Protein AF-A0AA39HFQ3-F1 (afdb_monomer)

Solvent-accessible surface area (backbone atoms only — not comparable to full-atom values): 20666 Å² total; per-residue (Å²): 133,86,83,76,80,51,72,67,56,52,51,53,50,53,51,51,51,50,53,51,50,51,51,54,52,50,51,51,51,53,50,51,52,52,52,33,52,50,36,47,50,53,34,49,52,40,39,62,56,44,45,43,71,39,56,77,65,58,48,62,68,39,52,39,45,40,16,43,62,54,51,50,51,27,23,47,54,10,36,74,70,32,25,15,32,33,42,67,40,82,44,63,30,73,86,79,60,86,69,67,58,66,47,74,39,80,87,81,70,42,75,40,70,49,72,64,72,58,66,32,28,70,43,69,67,45,41,22,25,44,48,27,44,43,74,71,39,43,86,64,49,32,43,79,70,72,59,70,57,86,64,90,79,60,81,79,39,66,39,78,76,71,78,82,75,66,79,69,80,79,72,68,65,72,74,63,55,64,58,56,63,72,67,63,72,80,76,79,75,78,83,76,89,78,87,79,90,78,89,83,88,83,91,80,91,72,71,72,59,56,61,53,51,52,55,54,62,74,68,60,74,94,73,93,76,91,82,86,86,87,84,90,82,89,84,84,89,84,88,78,85,83,75,81,87,73,87,71,56,69,67,60,54,50,49,51,50,42,56,65,71,27,87,84,42,54,88,79,64,84,71,80,83,82,82,76,78,77,77,80,80,82,77,78,88,78,77,83,80,75,86,80,82,92,77,87,83,82,84,90,85,89,83,84,92,78,91,86,83,88,84,83,88,89,90,135

InterPro domains:
  IPR007308 Rtr1/RPAP2 domain [PF04181] (65-137)
  IPR007308 Rtr1/RPAP2 domain [PS51479] (61-146)
  IPR038534 Rtr1/RPAP2 domain superfamily [G3DSA:1.25.40.820] (10-181)
  IPR039693 Rtr1/RPAP2 [PTHR14732] (15-249)

Foldseek 3Di:
DDDDDDPVRVVVVVVVVVVVVVVVVVVVVVVLVVLLVVLVVLLVVLLVLLLAADDPVSVQVSLLSFALVSLVVSLVSNVVVQAQSQSNGRDGADPPPPDDQWDQDPVVRDIDGPPVSVSSHPDLQSVQLSVLSSVVGHNDGCSVVVDGPPDDRDSNGGHDDDPPPDPPPPPPVVPVVVVVVVPDDPPPPDDDDDDDDDDDDDDDDDPVVVVVVVVVVVPDDDDDDDDDDDDDDDDDDDDDDDDDDDPDDVVVVVVVCCCCPNPVVPPPDPDDPDDDPDDDPPPPPDDDDDDDDDDDDDDDDDDDDDDDDDDDDDDD

Nearest PDB structures (foldseek):
  7b7u-assembly1_M  TM=8.220E-01  e=1.955E-06  Homo sapiens

Organism: NCBI:txid289476

Mean predicted aligned error: 21.52 Å

Radius of gyration: 38.3 Å; Cα contacts (8 Å, |Δi|>4): 197; chains: 1; bounding box: 103×69×118 Å

Secondary structure (DSSP, 8-state):
---PPPHHHHHHHHHHHHHHHHHHHHHHHHHHHHHHHHHHHHHHHHHHHHHS---HHHHHHHGGG-BHHHHHHHHHHHHHTTB-SSTT---B--TT----SEEEETTTTEEEEP-SGGGGSSSHHHHHHHHHHHTTSBSS-HHHH-----PPP-TT---PPPP----------STTHHHHHTT-----------------------SHHHHHHHHHHHT---------------------PPPP-----HHHHHHHHHHHHSGGGTTSS-------PPPP------------------------------------

Structure (mmCIF, N/CA/C/O backbone):
data_AF-A0AA39HFQ3-F1
#
_entry.id   AF-A0AA39HFQ3-F1
#
loop_
_atom_site.group_PDB
_atom_site.id
_atom_site.type_symbol
_atom_site.label_atom_id
_atom_site.label_alt_id
_atom_site.label_comp_id
_atom_site.label_asym_id
_atom_site.label_entity_id
_atom_site.label_seq_id
_atom_site.pdbx_PDB_ins_code
_atom_site.Cartn_x
_atom_site.Cartn_y
_atom_site.Cartn_z
_atom_site.occupancy
_atom_site.B_iso_or_equiv
_atom_site.auth_seq_id
_atom_site.auth_comp_id
_atom_site.auth_asym_id
_atom_site.auth_atom_id
_atom_site.pdbx_PDB_model_num
ATOM 1 N N . MET A 1 1 ? 30.237 1.839 -63.313 1.00 43.91 1 MET A N 1
ATOM 2 C CA . MET A 1 1 ? 30.979 0.740 -62.659 1.00 43.91 1 MET A CA 1
ATOM 3 C C . MET A 1 1 ? 30.717 0.816 -61.164 1.00 43.91 1 MET A C 1
ATOM 5 O O . MET A 1 1 ? 31.304 1.653 -60.489 1.00 43.91 1 MET A O 1
ATOM 9 N N . SER A 1 2 ? 29.770 0.025 -60.667 1.00 53.03 2 SER A N 1
ATOM 10 C CA . SER A 1 2 ? 29.428 -0.014 -59.242 1.00 53.03 2 SER A CA 1
ATOM 11 C C . SER A 1 2 ? 30.530 -0.770 -58.503 1.00 53.03 2 SER A C 1
ATOM 13 O O . SER A 1 2 ? 30.725 -1.958 -58.742 1.00 53.03 2 SER A O 1
ATOM 15 N N . LYS A 1 3 ? 31.304 -0.075 -57.665 1.00 70.00 3 LYS A N 1
ATOM 16 C CA . LYS A 1 3 ? 32.369 -0.692 -56.866 1.00 70.00 3 LYS A CA 1
ATOM 17 C C . LYS A 1 3 ? 31.720 -1.591 -55.811 1.00 70.00 3 LYS A C 1
ATOM 19 O O . LYS A 1 3 ? 31.093 -1.093 -54.883 1.00 70.00 3 LYS A O 1
ATOM 24 N N . THR A 1 4 ? 31.830 -2.904 -55.969 1.00 76.00 4 THR A N 1
ATOM 25 C CA . THR A 1 4 ? 31.374 -3.876 -54.969 1.00 76.00 4 THR A CA 1
ATOM 26 C C . THR A 1 4 ? 32.361 -3.924 -53.803 1.00 76.00 4 THR A C 1
ATOM 28 O O . THR A 1 4 ? 33.567 -4.002 -54.027 1.00 76.00 4 THR A O 1
ATOM 31 N N . LEU A 1 5 ? 31.855 -3.886 -52.567 1.00 78.69 5 LEU A N 1
ATOM 32 C CA . LEU A 1 5 ? 32.666 -3.997 -51.348 1.00 78.69 5 LEU A CA 1
ATOM 33 C C . LEU A 1 5 ? 33.443 -5.322 -51.303 1.00 78.69 5 LEU A C 1
ATOM 35 O O . LEU A 1 5 ? 32.918 -6.378 -51.663 1.00 78.69 5 LEU A O 1
ATOM 39 N N . THR A 1 6 ? 34.683 -5.261 -50.822 1.00 90.19 6 THR A N 1
ATOM 40 C CA . THR A 1 6 ? 35.502 -6.451 -50.539 1.00 90.19 6 THR A CA 1
ATOM 41 C C . THR A 1 6 ? 34.985 -7.185 -49.299 1.00 90.19 6 THR A C 1
ATOM 43 O O . THR A 1 6 ? 34.392 -6.572 -48.412 1.00 90.19 6 THR A O 1
ATOM 46 N N . ASP A 1 7 ? 35.238 -8.489 -49.187 1.00 87.00 7 ASP A N 1
ATOM 47 C CA . ASP A 1 7 ? 34.746 -9.296 -48.056 1.00 87.00 7 ASP A CA 1
ATOM 48 C C . ASP A 1 7 ? 35.266 -8.810 -46.698 1.00 87.00 7 ASP A C 1
ATOM 50 O O . ASP A 1 7 ? 34.545 -8.846 -45.703 1.00 87.00 7 ASP A O 1
ATOM 54 N N . LYS A 1 8 ? 36.486 -8.257 -46.661 1.00 86.62 8 LYS A N 1
ATOM 55 C CA . LYS A 1 8 ? 37.035 -7.595 -45.467 1.00 86.62 8 LYS A CA 1
ATOM 56 C C . LYS A 1 8 ? 36.210 -6.370 -45.069 1.00 86.62 8 LYS A C 1
ATOM 58 O O . LYS A 1 8 ? 35.904 -6.194 -43.895 1.00 86.62 8 LYS A O 1
ATOM 63 N N . GLN A 1 9 ? 35.807 -5.551 -46.040 1.00 88.38 9 GLN A N 1
ATOM 64 C CA . GLN A 1 9 ? 34.960 -4.385 -45.782 1.00 88.38 9 GLN A CA 1
ATOM 65 C C . GLN A 1 9 ? 33.557 -4.793 -45.321 1.00 88.38 9 GLN A C 1
ATOM 67 O O . GLN A 1 9 ? 33.024 -4.162 -44.418 1.00 88.38 9 GLN A O 1
ATOM 72 N N . ARG A 1 10 ? 32.985 -5.879 -45.861 1.00 88.94 10 ARG A N 1
ATOM 73 C CA . ARG A 1 10 ? 31.694 -6.412 -45.385 1.00 88.94 10 ARG A CA 1
ATOM 74 C C . ARG A 1 10 ? 31.772 -6.903 -43.937 1.00 88.94 10 ARG A C 1
ATOM 76 O O . ARG A 1 10 ? 30.881 -6.590 -43.158 1.00 88.94 10 ARG A O 1
ATOM 83 N N . LYS A 1 11 ? 32.849 -7.608 -43.559 1.00 90.38 11 LYS A N 1
ATOM 84 C CA . LYS A 1 11 ? 33.074 -8.055 -42.170 1.00 90.38 11 LYS A CA 1
ATOM 85 C C . LYS A 1 11 ? 33.216 -6.884 -41.195 1.00 90.38 11 LYS A C 1
ATOM 87 O O . LYS A 1 11 ? 32.618 -6.922 -40.127 1.00 90.38 11 LYS A O 1
ATOM 92 N N . MET A 1 12 ? 33.952 -5.834 -41.569 1.00 89.31 12 MET A N 1
ATOM 93 C CA . MET A 1 12 ? 34.080 -4.634 -40.730 1.00 89.31 12 MET A CA 1
ATOM 94 C C . MET A 1 12 ? 32.746 -3.903 -40.550 1.00 89.31 12 MET A C 1
ATOM 96 O O . MET A 1 12 ? 32.440 -3.474 -39.443 1.00 89.31 12 MET A O 1
ATOM 100 N N . VAL A 1 13 ? 31.941 -3.789 -41.612 1.00 90.81 13 VAL A N 1
ATOM 101 C CA . VAL A 1 13 ? 30.607 -3.174 -41.529 1.00 90.81 13 VAL A CA 1
ATOM 102 C C . VAL A 1 13 ? 29.686 -3.993 -40.621 1.00 90.81 13 VAL A C 1
ATOM 104 O O . VAL A 1 13 ? 29.073 -3.422 -39.729 1.00 90.81 13 VAL A O 1
ATOM 107 N N . ALA A 1 14 ? 29.663 -5.323 -40.758 1.00 91.06 14 ALA A N 1
ATOM 108 C CA . ALA A 1 14 ? 28.857 -6.190 -39.896 1.00 91.06 14 ALA A CA 1
ATOM 109 C C . ALA A 1 14 ? 29.285 -6.131 -38.413 1.00 91.06 14 ALA A C 1
ATOM 111 O O . ALA A 1 14 ? 28.435 -6.096 -37.525 1.00 91.06 14 ALA A O 1
ATOM 112 N N . ALA A 1 15 ? 30.593 -6.071 -38.132 1.00 91.44 15 ALA A N 1
ATOM 113 C CA . ALA A 1 15 ? 31.103 -5.901 -36.770 1.00 91.44 15 ALA A CA 1
ATOM 114 C C . ALA A 1 15 ? 30.711 -4.533 -36.179 1.00 91.44 15 ALA A C 1
ATOM 116 O O . ALA A 1 15 ? 30.257 -4.464 -35.039 1.00 91.44 15 ALA A O 1
ATOM 117 N N . ALA A 1 16 ? 30.815 -3.456 -36.964 1.00 90.88 16 ALA A N 1
ATOM 118 C CA . ALA A 1 16 ? 30.390 -2.120 -36.547 1.00 90.88 16 ALA A CA 1
ATOM 119 C C . ALA A 1 16 ? 28.873 -2.041 -36.290 1.00 90.88 16 ALA A C 1
ATOM 121 O O . ALA A 1 16 ? 28.450 -1.415 -35.321 1.00 90.88 16 ALA A O 1
ATOM 122 N N . GLU A 1 17 ? 28.056 -2.709 -37.111 1.00 92.25 17 GLU A N 1
ATOM 123 C CA . GLU A 1 17 ? 26.605 -2.817 -36.907 1.00 92.25 17 GLU A CA 1
ATOM 124 C C . GLU A 1 17 ? 26.255 -3.594 -35.628 1.00 92.25 17 GLU A C 1
ATOM 126 O O . GLU A 1 17 ? 25.359 -3.176 -34.892 1.00 92.25 17 GLU A O 1
ATOM 131 N N . SER A 1 18 ? 26.975 -4.680 -35.317 1.00 92.44 18 SER A N 1
ATOM 132 C CA . SER A 1 18 ? 26.791 -5.425 -34.061 1.00 92.44 18 SER A CA 1
ATOM 133 C C . SER A 1 18 ? 27.132 -4.567 -32.844 1.00 92.44 18 SER A C 1
ATOM 135 O O . SER A 1 18 ? 26.319 -4.455 -31.931 1.00 92.44 18 SER A O 1
ATOM 137 N N . ILE A 1 19 ? 28.282 -3.883 -32.865 1.00 91.50 19 ILE A N 1
ATOM 138 C CA . ILE A 1 19 ? 28.709 -2.983 -31.783 1.00 91.50 19 ILE A CA 1
ATOM 139 C C . ILE A 1 19 ? 27.694 -1.846 -31.585 1.00 91.50 19 ILE A C 1
ATOM 141 O O . ILE A 1 19 ? 27.338 -1.520 -30.452 1.00 91.50 19 ILE A O 1
ATOM 145 N N . ALA A 1 20 ? 27.174 -1.263 -32.671 1.00 91.94 20 ALA A N 1
ATOM 146 C CA . ALA A 1 20 ? 26.141 -0.230 -32.594 1.00 91.94 20 ALA A CA 1
ATOM 147 C C . ALA A 1 20 ? 24.829 -0.761 -31.986 1.00 91.94 20 ALA A C 1
ATOM 149 O O . ALA A 1 20 ? 24.194 -0.078 -31.177 1.00 91.94 20 ALA A O 1
ATOM 150 N N . LYS A 1 21 ? 24.432 -1.993 -32.331 1.00 93.62 21 LYS A N 1
ATOM 151 C CA . LYS A 1 21 ? 23.248 -2.653 -31.766 1.00 93.62 21 LYS A CA 1
ATOM 152 C C . LYS A 1 21 ? 23.416 -2.955 -30.275 1.00 93.62 21 LYS A C 1
ATOM 154 O O . LYS A 1 21 ? 22.478 -2.732 -29.508 1.00 93.62 21 LYS A O 1
ATOM 159 N N . ASP A 1 22 ? 24.599 -3.398 -29.861 1.00 92.75 22 ASP A N 1
ATOM 160 C CA . ASP A 1 22 ? 24.916 -3.672 -28.457 1.00 92.75 22 ASP A CA 1
ATOM 161 C C . ASP A 1 22 ? 24.967 -2.382 -27.626 1.00 92.75 22 ASP A C 1
ATOM 163 O O . ASP A 1 22 ? 24.384 -2.335 -26.540 1.00 92.75 22 ASP A O 1
ATOM 167 N N . SER A 1 23 ? 25.550 -1.301 -28.162 1.00 92.81 23 SER A N 1
ATOM 168 C CA . SER A 1 23 ? 25.522 0.032 -27.535 1.00 92.81 23 SER A CA 1
ATOM 169 C C . SER A 1 23 ? 24.090 0.538 -27.347 1.00 92.81 23 SER A C 1
ATOM 171 O O . SER A 1 23 ? 23.719 0.963 -26.254 1.00 92.81 23 SER A O 1
ATOM 173 N N . 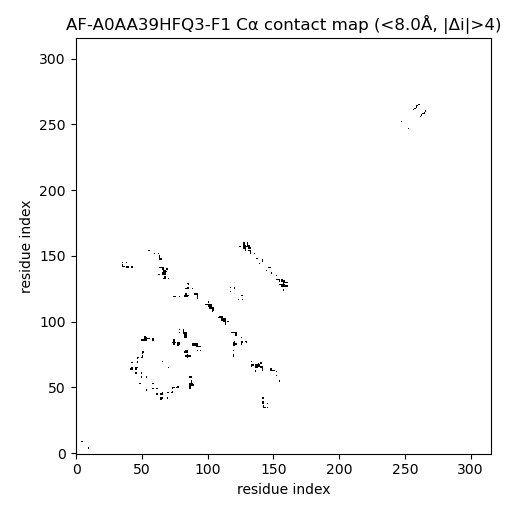SER A 1 24 ? 23.244 0.426 -28.377 1.00 94.69 24 SER A N 1
ATOM 174 C CA . SER A 1 24 ? 21.833 0.828 -28.296 1.00 94.69 24 SER A CA 1
ATOM 175 C C . SER A 1 24 ? 21.050 0.002 -27.265 1.00 94.69 24 SER A C 1
ATOM 177 O O . SER A 1 24 ? 20.264 0.550 -26.489 1.00 94.69 24 SER A O 1
ATOM 179 N N . ARG A 1 25 ? 21.299 -1.314 -27.190 1.00 94.62 25 ARG A N 1
ATOM 180 C CA . ARG A 1 25 ? 20.696 -2.185 -26.171 1.00 94.62 25 ARG A CA 1
ATOM 181 C C . ARG A 1 25 ? 21.147 -1.802 -24.759 1.00 94.62 25 ARG A C 1
ATOM 183 O O . ARG A 1 25 ? 20.323 -1.789 -23.845 1.00 94.62 25 ARG A O 1
ATOM 190 N N . MET A 1 26 ? 22.429 -1.487 -24.578 1.00 94.56 26 MET A N 1
ATOM 191 C CA . MET A 1 26 ? 22.981 -1.046 -23.295 1.00 94.56 26 MET A CA 1
ATOM 192 C C . MET A 1 26 ? 22.355 0.277 -22.837 1.00 94.56 26 MET A C 1
ATOM 194 O O . MET A 1 26 ? 21.955 0.403 -21.679 1.00 94.56 26 MET A O 1
ATOM 198 N N . GLU A 1 27 ? 22.207 1.245 -23.742 1.00 95.19 27 GLU A N 1
ATOM 199 C CA . GLU A 1 27 ? 21.563 2.531 -23.455 1.00 95.19 27 GLU A CA 1
ATOM 200 C C . GLU A 1 27 ? 20.110 2.366 -22.998 1.00 95.19 27 GLU A C 1
ATOM 202 O O . GLU A 1 27 ? 19.701 2.987 -22.013 1.00 95.19 27 GLU A O 1
ATOM 207 N N . GLU A 1 28 ? 19.342 1.484 -23.645 1.00 95.38 28 GLU A N 1
ATOM 208 C CA . GLU A 1 28 ? 17.963 1.202 -23.239 1.00 95.38 28 GLU A CA 1
ATOM 209 C C . GLU A 1 28 ? 17.906 0.542 -21.852 1.00 95.38 28 GLU A C 1
ATOM 211 O O . GLU A 1 28 ? 17.100 0.942 -21.013 1.00 95.38 28 GLU A O 1
ATOM 216 N N . ILE A 1 29 ? 18.813 -0.391 -21.538 1.00 95.25 29 ILE A N 1
ATOM 217 C CA . ILE A 1 29 ? 18.906 -0.985 -20.192 1.00 95.25 29 ILE A CA 1
ATOM 218 C C . ILE A 1 29 ? 19.210 0.090 -19.140 1.00 95.25 29 ILE A C 1
ATOM 220 O O . ILE A 1 29 ? 18.579 0.123 -18.080 1.00 95.25 29 ILE A O 1
ATOM 224 N N . ILE A 1 30 ? 20.161 0.988 -19.417 1.00 96.44 30 ILE A N 1
ATOM 225 C CA . ILE A 1 30 ? 20.507 2.095 -18.514 1.00 96.44 30 ILE A CA 1
ATOM 226 C C . ILE A 1 30 ? 19.299 3.016 -18.314 1.00 96.44 30 ILE A C 1
ATOM 228 O O . ILE A 1 30 ? 19.020 3.437 -17.188 1.00 96.44 30 ILE A O 1
ATOM 232 N N . ARG A 1 31 ? 18.560 3.319 -19.385 1.00 95.62 31 ARG A N 1
ATOM 233 C CA . ARG A 1 31 ? 17.346 4.137 -19.330 1.00 95.62 31 ARG A CA 1
ATOM 234 C C . ARG A 1 31 ? 16.264 3.486 -18.469 1.00 95.62 31 ARG A C 1
ATOM 236 O O . ARG A 1 31 ? 15.710 4.163 -17.602 1.00 95.62 31 ARG A O 1
ATOM 243 N N . GLN A 1 32 ? 16.004 2.194 -18.659 1.00 92.75 32 GLN A N 1
ATOM 244 C CA . GLN A 1 32 ? 15.026 1.443 -17.868 1.00 92.75 32 GLN A CA 1
ATOM 245 C C . GLN A 1 32 ? 15.402 1.424 -16.383 1.00 92.75 32 GLN A C 1
ATOM 247 O O . GLN A 1 32 ? 14.569 1.749 -15.539 1.00 92.75 32 GLN A O 1
ATOM 252 N N . LYS A 1 33 ? 16.677 1.173 -16.053 1.00 94.06 33 LYS A N 1
ATOM 253 C CA . LYS A 1 33 ? 17.170 1.218 -14.664 1.00 94.06 33 LYS A CA 1
ATOM 254 C C . LYS A 1 33 ? 16.991 2.591 -14.014 1.00 94.06 33 LYS A C 1
ATOM 256 O O . LYS A 1 33 ? 16.581 2.674 -12.858 1.00 94.06 33 LYS A O 1
ATOM 261 N N . LYS A 1 34 ? 17.271 3.680 -14.741 1.00 95.62 34 LYS A N 1
ATOM 262 C CA . LYS A 1 34 ? 17.057 5.051 -14.238 1.00 95.62 34 LYS A CA 1
ATOM 263 C C . LYS A 1 34 ? 15.581 5.320 -13.948 1.00 95.62 34 LYS A C 1
ATOM 265 O O . LYS A 1 34 ? 15.258 5.918 -12.924 1.00 95.62 34 LYS A O 1
ATOM 270 N N . LEU A 1 35 ? 14.694 4.867 -14.832 1.00 94.38 35 LEU A N 1
ATOM 271 C CA . LEU A 1 35 ? 13.253 5.030 -14.665 1.00 94.38 35 LEU A CA 1
ATOM 272 C C . LEU A 1 35 ? 12.724 4.217 -13.478 1.00 94.38 35 LEU A C 1
ATOM 274 O O . LEU A 1 35 ? 11.958 4.739 -12.673 1.00 94.38 35 LEU A O 1
ATOM 278 N N . GLU A 1 36 ? 13.174 2.973 -13.329 1.00 94.81 36 GLU A N 1
ATOM 279 C CA . GLU A 1 36 ? 12.865 2.135 -12.170 1.00 94.81 36 GLU A CA 1
ATOM 280 C C . GLU A 1 36 ? 13.321 2.802 -10.865 1.00 94.81 36 GLU A C 1
ATOM 282 O O . GLU A 1 36 ? 12.546 2.909 -9.916 1.00 94.81 36 GLU A O 1
ATOM 287 N N . GLN A 1 37 ? 14.555 3.317 -10.826 1.00 95.56 37 GLN A N 1
ATOM 288 C CA . GLN A 1 37 ? 15.090 4.005 -9.653 1.00 95.56 37 GLN A CA 1
ATOM 289 C C . GLN A 1 37 ? 14.272 5.250 -9.295 1.00 95.56 37 GLN A C 1
ATOM 291 O O . GLN A 1 37 ? 14.022 5.491 -8.115 1.00 95.56 37 GLN A O 1
ATOM 296 N N . GLN A 1 38 ? 13.844 6.030 -10.291 1.00 95.81 38 GLN A N 1
ATOM 297 C CA . GLN A 1 38 ? 12.981 7.183 -10.049 1.00 95.81 38 GLN A CA 1
ATOM 298 C C . GLN A 1 38 ? 11.642 6.750 -9.449 1.00 95.81 38 GLN A C 1
ATOM 300 O O . GLN A 1 38 ? 11.242 7.273 -8.416 1.00 95.81 38 GLN A O 1
ATOM 305 N N . ARG A 1 39 ? 11.001 5.724 -10.016 1.00 95.06 39 ARG A N 1
ATOM 306 C CA . ARG A 1 39 ? 9.729 5.215 -9.492 1.00 95.06 39 ARG A CA 1
ATOM 307 C C . ARG A 1 39 ? 9.862 4.673 -8.073 1.00 95.06 39 ARG A C 1
ATOM 309 O O . ARG A 1 39 ? 8.975 4.903 -7.263 1.00 95.06 39 ARG A O 1
ATOM 316 N N . ARG A 1 40 ? 10.967 3.993 -7.739 1.00 95.31 40 ARG A N 1
ATOM 317 C CA . ARG A 1 40 ? 11.247 3.549 -6.358 1.00 95.31 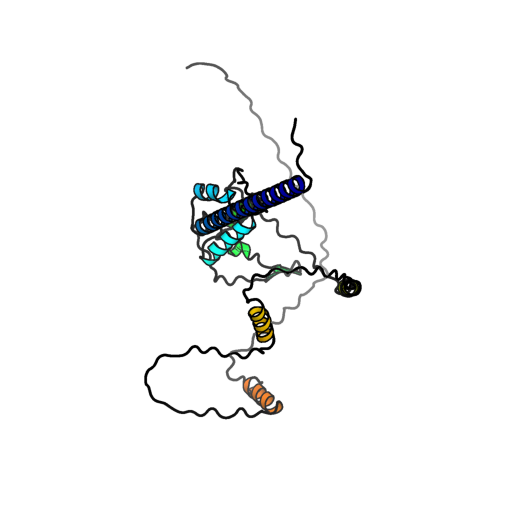40 ARG A CA 1
ATOM 318 C C . ARG A 1 40 ? 11.287 4.730 -5.386 1.00 95.31 40 ARG A C 1
ATOM 320 O O . ARG A 1 40 ? 10.746 4.620 -4.291 1.00 95.31 40 ARG A O 1
ATOM 327 N N . LYS A 1 41 ? 11.890 5.856 -5.788 1.00 96.25 41 LYS A N 1
ATOM 328 C CA . LYS A 1 41 ? 11.876 7.090 -4.986 1.00 96.25 41 LYS A CA 1
ATOM 329 C C . LYS A 1 41 ? 10.466 7.651 -4.845 1.00 96.25 41 LYS A C 1
ATOM 331 O O . LYS A 1 41 ? 10.102 8.066 -3.754 1.00 96.25 41 LYS A O 1
ATOM 336 N N . ASP A 1 42 ? 9.669 7.623 -5.909 1.00 95.06 42 ASP A N 1
ATOM 337 C CA . ASP A 1 42 ? 8.286 8.102 -5.861 1.00 95.06 42 ASP A CA 1
ATOM 338 C C . ASP A 1 42 ? 7.436 7.267 -4.882 1.00 95.06 42 ASP A C 1
ATOM 340 O O . ASP A 1 42 ? 6.693 7.838 -4.085 1.00 95.06 42 ASP A O 1
ATOM 344 N N . VAL A 1 43 ? 7.591 5.933 -4.878 1.00 95.25 43 VAL A N 1
ATOM 345 C CA . VAL A 1 43 ? 6.945 5.049 -3.884 1.00 95.25 43 VAL A CA 1
ATOM 346 C C . VAL A 1 43 ? 7.418 5.383 -2.472 1.00 95.25 43 VAL A C 1
ATOM 348 O O . VAL A 1 43 ? 6.601 5.547 -1.571 1.00 95.25 43 VAL A O 1
ATOM 351 N N . PHE A 1 44 ? 8.730 5.528 -2.277 1.00 96.25 44 PHE A N 1
ATOM 352 C CA . PHE A 1 44 ? 9.301 5.869 -0.977 1.00 96.25 44 PHE A CA 1
ATOM 353 C C . PHE A 1 44 ? 8.749 7.197 -0.436 1.00 96.25 44 PHE A C 1
ATOM 355 O O . PHE A 1 44 ? 8.282 7.250 0.698 1.00 96.25 44 PHE A O 1
ATOM 362 N N . HIS A 1 45 ? 8.700 8.243 -1.262 1.00 96.38 45 HIS A N 1
ATOM 363 C CA . HIS A 1 45 ? 8.125 9.530 -0.871 1.00 96.38 45 HIS A CA 1
ATOM 364 C C . HIS A 1 45 ? 6.621 9.452 -0.593 1.00 96.38 45 HIS A C 1
ATOM 366 O O . HIS A 1 45 ? 6.128 10.140 0.303 1.00 96.38 45 HIS A O 1
ATOM 372 N N . ALA A 1 46 ? 5.883 8.608 -1.321 1.00 95.62 46 ALA A N 1
ATOM 373 C CA . ALA A 1 46 ? 4.480 8.347 -1.018 1.00 95.62 46 ALA A CA 1
ATOM 374 C C . ALA A 1 46 ? 4.327 7.709 0.372 1.00 95.62 46 ALA A C 1
ATOM 376 O O . ALA A 1 46 ? 3.494 8.162 1.157 1.00 95.62 46 ALA A O 1
ATOM 377 N N . ILE A 1 47 ? 5.164 6.719 0.711 1.00 96.38 47 ILE A N 1
ATOM 378 C CA . ILE A 1 47 ? 5.185 6.101 2.045 1.00 96.38 47 ILE A CA 1
ATOM 379 C C . ILE A 1 47 ? 5.500 7.157 3.107 1.00 96.38 47 ILE A C 1
ATOM 381 O O . ILE A 1 47 ? 4.692 7.342 4.014 1.00 96.38 47 ILE A O 1
ATOM 385 N N . GLU A 1 48 ? 6.599 7.908 2.962 1.00 96.12 48 GLU A N 1
ATOM 386 C CA . GLU A 1 48 ? 6.999 8.969 3.902 1.00 96.12 48 GLU A CA 1
ATOM 387 C C . GLU A 1 48 ? 5.867 9.967 4.172 1.00 96.12 48 GLU A C 1
ATOM 389 O O . GLU A 1 48 ? 5.611 10.349 5.318 1.00 96.12 48 GLU A O 1
ATOM 394 N N . LYS A 1 49 ? 5.148 10.369 3.119 1.00 96.38 49 LYS A N 1
ATOM 395 C CA . LYS A 1 49 ? 4.036 11.313 3.229 1.00 96.38 49 LYS A CA 1
ATOM 396 C C . LYS A 1 49 ? 2.864 10.730 4.015 1.00 96.38 49 LYS A C 1
ATOM 398 O O . LYS A 1 49 ? 2.283 11.424 4.847 1.00 96.38 49 LYS A O 1
ATOM 403 N N . LEU A 1 50 ? 2.541 9.457 3.785 1.00 97.06 50 LEU A N 1
ATOM 404 C CA . LEU A 1 50 ? 1.436 8.759 4.444 1.00 97.06 50 LEU A CA 1
ATOM 405 C C . LEU A 1 50 ? 1.742 8.334 5.891 1.00 97.06 50 LEU A C 1
ATOM 407 O O . LEU A 1 50 ? 0.816 7.939 6.604 1.00 97.06 50 LEU A O 1
ATOM 411 N N . ILE A 1 51 ? 2.990 8.438 6.366 1.00 96.00 51 ILE A N 1
ATOM 412 C CA . ILE A 1 51 ? 3.335 8.219 7.786 1.00 96.00 51 ILE A CA 1
ATOM 413 C C . ILE A 1 51 ? 2.672 9.273 8.679 1.00 96.00 51 ILE A C 1
ATOM 415 O O . ILE A 1 51 ? 2.186 8.957 9.766 1.00 96.00 51 ILE A O 1
ATOM 419 N N . ASN A 1 52 ? 2.600 10.522 8.223 1.00 94.19 52 ASN A N 1
ATOM 420 C CA . ASN A 1 52 ? 1.921 11.583 8.961 1.00 94.19 52 ASN A CA 1
ATOM 421 C C . ASN A 1 52 ? 0.421 11.608 8.635 1.00 94.19 52 ASN A C 1
ATOM 423 O O . ASN A 1 52 ? 0.000 11.091 7.600 1.00 94.19 52 ASN A O 1
ATOM 427 N N . PRO A 1 53 ? -0.440 12.142 9.518 1.00 95.06 53 PRO A N 1
ATOM 428 C CA . PRO A 1 53 ? -1.853 12.293 9.201 1.00 95.06 53 PRO A CA 1
ATOM 429 C C . PRO A 1 53 ? -2.051 13.178 7.965 1.00 95.06 53 PRO A C 1
ATOM 431 O O . PRO A 1 53 ? -1.583 14.315 7.937 1.00 95.06 53 PRO A O 1
ATOM 434 N N . VAL A 1 54 ? -2.745 12.647 6.961 1.00 96.38 54 VAL A N 1
ATOM 435 C CA . VAL A 1 54 ? -3.047 13.337 5.697 1.00 96.38 54 VAL A CA 1
ATOM 436 C C . VAL A 1 54 ? -4.551 13.529 5.525 1.00 96.38 54 VAL A C 1
ATOM 438 O O . VAL A 1 54 ? -5.356 12.858 6.172 1.00 96.38 54 VAL A O 1
ATOM 441 N N . ASP A 1 55 ? -4.954 14.432 4.639 1.00 96.19 55 ASP A N 1
ATOM 442 C CA . ASP A 1 55 ? -6.354 14.546 4.242 1.00 96.19 55 ASP A CA 1
ATOM 443 C C . ASP A 1 55 ? -6.755 13.455 3.219 1.00 96.19 55 ASP A C 1
ATOM 445 O O . ASP A 1 55 ? -5.960 12.619 2.777 1.00 96.19 55 ASP A O 1
ATOM 449 N N . ASN A 1 56 ? -8.042 13.427 2.871 1.00 94.00 56 ASN A N 1
ATOM 450 C CA . ASN A 1 56 ? -8.589 12.442 1.938 1.00 94.00 56 ASN A CA 1
ATOM 451 C C . ASN A 1 56 ? -8.188 12.696 0.472 1.00 94.00 56 ASN A C 1
ATOM 453 O O . ASN A 1 56 ? -8.324 11.790 -0.353 1.00 94.00 56 ASN A O 1
ATOM 457 N N . GLU A 1 57 ? -7.776 13.911 0.115 1.00 93.38 57 GLU A N 1
ATOM 458 C CA . GLU A 1 57 ? -7.389 14.267 -1.257 1.00 93.38 57 GLU A CA 1
ATOM 459 C C . GLU A 1 57 ? -5.941 13.856 -1.517 1.00 93.38 57 GLU A C 1
ATOM 461 O O . GLU A 1 57 ? -5.620 13.200 -2.511 1.00 93.38 57 GLU A O 1
ATOM 466 N N . GLU A 1 58 ? -5.085 14.140 -0.547 1.00 93.88 58 GLU A N 1
ATOM 467 C CA . GLU A 1 58 ? -3.703 13.728 -0.504 1.00 93.88 58 GLU A CA 1
ATOM 468 C C . GLU A 1 58 ? -3.595 12.207 -0.497 1.00 93.88 58 GLU A C 1
ATOM 470 O O . GLU A 1 58 ? -2.871 11.645 -1.317 1.00 93.88 58 GLU A O 1
ATOM 475 N N . LEU A 1 59 ? -4.392 11.523 0.336 1.00 95.25 59 LEU A N 1
ATOM 476 C CA . LEU A 1 59 ? -4.441 10.063 0.319 1.00 95.25 59 LEU A CA 1
ATOM 477 C C . LEU A 1 59 ? -4.728 9.544 -1.098 1.00 95.25 59 LEU A C 1
ATOM 479 O O . LEU A 1 59 ? -3.953 8.745 -1.616 1.00 95.25 59 LEU A O 1
ATOM 483 N N . ARG A 1 60 ? -5.768 10.053 -1.772 1.00 93.25 60 ARG A N 1
ATOM 484 C CA . ARG A 1 60 ? -6.112 9.653 -3.153 1.00 93.25 60 ARG A CA 1
ATOM 485 C C . ARG A 1 60 ? -5.010 9.934 -4.167 1.00 93.25 60 ARG A C 1
ATOM 487 O O . ARG A 1 60 ? -4.900 9.203 -5.145 1.00 93.25 60 ARG A O 1
ATOM 494 N N . THR A 1 61 ? -4.206 10.965 -3.945 1.00 93.31 61 THR A N 1
ATOM 495 C CA . THR A 1 61 ? -3.090 11.315 -4.830 1.00 93.31 61 THR A CA 1
ATOM 496 C C . THR A 1 61 ? -1.938 10.315 -4.710 1.00 93.31 61 THR A C 1
ATOM 498 O O . THR A 1 61 ? -1.273 10.029 -5.715 1.00 93.31 61 THR A O 1
ATOM 501 N N . GLN A 1 62 ? -1.743 9.754 -3.510 1.00 94.25 62 GLN A N 1
ATOM 502 C CA . GLN A 1 62 ? -0.692 8.781 -3.202 1.00 94.25 62 GLN A CA 1
ATOM 503 C C . GLN A 1 62 ? -1.091 7.322 -3.472 1.00 94.25 62 GLN A C 1
ATOM 505 O O . GLN A 1 62 ? -0.234 6.547 -3.889 1.00 94.25 62 GLN A O 1
ATOM 510 N N . LEU A 1 63 ? -2.368 6.938 -3.304 1.00 93.69 63 LEU A N 1
ATOM 511 C CA . LEU A 1 63 ? -2.836 5.552 -3.523 1.00 93.69 63 LEU A CA 1
ATOM 512 C C . LEU A 1 63 ? -2.393 4.922 -4.866 1.00 93.69 63 LEU A C 1
ATOM 514 O O . LEU A 1 63 ? -2.035 3.748 -4.866 1.00 93.69 63 LEU A O 1
ATOM 518 N N . PRO A 1 64 ? -2.342 5.651 -5.997 1.00 92.81 64 PRO A N 1
ATOM 519 C CA . PRO A 1 64 ? -1.888 5.081 -7.263 1.00 92.81 64 PRO A CA 1
ATOM 520 C C . PRO A 1 64 ? -0.393 4.728 -7.341 1.00 92.81 64 PRO A C 1
ATOM 522 O O . PRO A 1 64 ? 0.013 4.082 -8.308 1.00 92.81 64 PRO A O 1
ATOM 525 N N . LEU A 1 65 ? 0.427 5.205 -6.396 1.00 92.94 65 LEU A N 1
ATOM 526 C CA . LEU A 1 65 ? 1.873 4.951 -6.334 1.00 92.94 65 LEU A CA 1
ATOM 527 C C . LEU A 1 65 ? 2.230 3.754 -5.449 1.00 92.94 65 LEU A C 1
ATOM 529 O O . LEU A 1 65 ? 3.360 3.282 -5.513 1.00 92.94 65 LEU A O 1
ATOM 533 N N . ILE A 1 66 ? 1.301 3.280 -4.622 1.00 93.69 66 ILE A N 1
ATOM 534 C CA . ILE A 1 66 ? 1.564 2.252 -3.616 1.00 93.69 66 ILE A CA 1
ATOM 535 C C . ILE A 1 66 ? 0.821 0.961 -3.946 1.00 93.69 66 ILE A C 1
ATOM 537 O O . ILE A 1 66 ? -0.305 0.968 -4.445 1.00 93.69 66 ILE A O 1
ATOM 541 N N . ASP A 1 67 ? 1.460 -0.157 -3.639 1.00 94.31 67 ASP A N 1
ATOM 542 C CA . ASP A 1 67 ? 0.875 -1.490 -3.721 1.00 94.31 67 ASP A CA 1
ATOM 543 C C . ASP A 1 67 ? 0.425 -2.001 -2.346 1.00 94.31 67 ASP A C 1
ATOM 545 O O . ASP A 1 67 ? 0.616 -1.366 -1.302 1.00 94.31 67 ASP A O 1
ATOM 549 N N . SER A 1 68 ? -0.194 -3.178 -2.352 1.00 94.12 68 SER A N 1
ATOM 550 C CA . SER A 1 68 ? -0.694 -3.861 -1.162 1.00 94.12 68 SER A CA 1
ATOM 551 C C . SER A 1 68 ? 0.380 -4.096 -0.090 1.00 94.12 68 SER A C 1
ATOM 553 O O . SER A 1 68 ? 0.021 -4.137 1.090 1.00 94.12 68 SER A O 1
ATOM 555 N N . ASN A 1 69 ? 1.657 -4.266 -0.460 1.00 94.12 69 ASN A N 1
ATOM 556 C CA . ASN A 1 69 ? 2.761 -4.438 0.487 1.00 94.12 69 ASN A CA 1
ATOM 557 C C . ASN A 1 69 ? 3.244 -3.089 1.027 1.00 94.12 69 ASN A C 1
ATOM 559 O O . ASN A 1 69 ? 3.318 -2.918 2.242 1.00 94.12 69 ASN A O 1
ATOM 563 N N . SER A 1 70 ? 3.460 -2.096 0.159 1.00 95.38 70 SER A N 1
ATOM 564 C CA . SER A 1 70 ? 3.801 -0.733 0.600 1.00 95.38 70 SER A CA 1
ATOM 565 C C . SER A 1 70 ? 2.740 -0.120 1.522 1.00 95.38 70 SER A C 1
ATOM 567 O O . SER A 1 70 ? 3.070 0.632 2.435 1.00 95.38 70 SER A O 1
ATOM 569 N N . TRP A 1 71 ? 1.459 -0.470 1.361 1.00 96.75 71 TRP A N 1
ATOM 570 C CA . TRP A 1 71 ? 0.417 -0.079 2.320 1.00 96.75 71 TRP A CA 1
ATOM 571 C C . TRP A 1 71 ? 0.644 -0.651 3.724 1.00 96.75 71 TRP A C 1
ATOM 573 O O . TRP A 1 71 ? 0.393 0.033 4.715 1.00 96.75 71 TRP A O 1
ATOM 583 N N . LEU A 1 72 ? 1.118 -1.896 3.833 1.00 95.31 72 LEU A N 1
ATOM 584 C CA . LEU A 1 72 ? 1.453 -2.489 5.129 1.00 95.31 72 LEU A CA 1
ATOM 585 C C . LEU A 1 72 ? 2.637 -1.780 5.778 1.00 95.31 72 LEU A C 1
ATOM 587 O O . LEU A 1 72 ? 2.580 -1.523 6.976 1.00 95.31 72 LEU A O 1
ATOM 591 N N . GLU A 1 73 ? 3.646 -1.407 4.991 1.00 96.19 73 GLU A N 1
ATOM 592 C CA . GLU A 1 73 ? 4.783 -0.613 5.470 1.00 96.19 73 GLU A CA 1
ATOM 593 C C . GLU A 1 73 ? 4.301 0.725 6.047 1.00 96.19 73 GLU A C 1
ATOM 595 O O . GLU A 1 73 ? 4.644 1.068 7.175 1.00 96.19 73 GLU A O 1
ATOM 600 N N . VAL A 1 74 ? 3.397 1.433 5.354 1.00 97.31 74 VAL A N 1
ATOM 601 C CA . VAL A 1 74 ? 2.766 2.658 5.883 1.00 97.31 74 VAL A CA 1
ATOM 602 C C . VAL A 1 74 ? 2.080 2.396 7.225 1.00 97.31 74 VAL A C 1
ATOM 604 O O . VAL A 1 74 ? 2.270 3.146 8.182 1.00 97.31 74 VAL A O 1
ATOM 607 N N . VAL A 1 75 ? 1.271 1.339 7.321 1.00 96.81 75 VAL A N 1
ATOM 608 C CA . VAL A 1 75 ? 0.559 0.983 8.558 1.00 96.81 75 VAL A CA 1
ATOM 609 C C . VAL A 1 75 ? 1.545 0.683 9.694 1.00 96.81 75 VAL A C 1
ATOM 611 O O . VAL A 1 75 ? 1.308 1.088 10.836 1.00 96.81 75 VAL A O 1
ATOM 614 N N . GLU A 1 76 ? 2.639 -0.017 9.402 1.00 95.19 76 GLU A N 1
ATOM 615 C CA . GLU A 1 76 ? 3.674 -0.365 10.374 1.00 95.19 76 GLU A CA 1
ATOM 616 C C . GLU A 1 76 ? 4.457 0.855 10.847 1.00 95.19 76 GLU A C 1
ATOM 618 O O . GLU A 1 76 ? 4.556 1.063 12.056 1.00 95.19 76 GLU A O 1
ATOM 623 N N . GLU A 1 77 ? 4.914 1.716 9.942 1.00 96.06 77 GLU A N 1
ATOM 624 C CA . GLU A 1 77 ? 5.619 2.955 10.287 1.00 96.06 77 GLU A CA 1
ATOM 625 C C . GLU A 1 77 ? 4.741 3.902 11.120 1.00 96.06 77 GLU A C 1
ATOM 627 O O . GLU A 1 77 ? 5.174 4.475 12.130 1.00 96.06 77 GLU A O 1
ATOM 632 N N . ARG A 1 78 ? 3.448 4.000 10.782 1.00 96.31 78 ARG A N 1
ATOM 633 C CA . ARG A 1 78 ? 2.465 4.739 11.591 1.00 96.31 78 ARG A CA 1
ATOM 634 C C . ARG A 1 78 ? 2.309 4.142 12.982 1.00 96.31 78 ARG A C 1
ATOM 636 O O . ARG A 1 78 ? 2.340 4.876 13.972 1.00 96.31 78 ARG A O 1
ATOM 643 N N . TYR A 1 79 ? 2.204 2.818 13.084 1.00 94.31 79 TYR A N 1
ATOM 644 C CA . TYR A 1 79 ? 2.140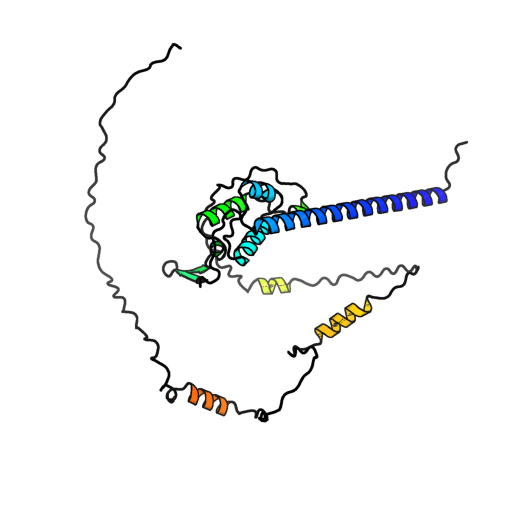 2.134 14.372 1.00 94.31 79 TYR A CA 1
ATOM 645 C C . TYR A 1 79 ? 3.427 2.340 15.184 1.00 94.31 79 TYR A C 1
ATOM 647 O O . TYR A 1 79 ? 3.363 2.587 16.393 1.00 94.31 79 TYR A O 1
ATOM 655 N N . ILE A 1 80 ? 4.600 2.343 14.536 1.00 93.00 80 ILE A N 1
ATOM 656 C CA . ILE A 1 80 ? 5.886 2.688 15.155 1.00 93.00 80 ILE A CA 1
ATOM 657 C C . ILE A 1 80 ? 5.864 4.135 15.677 1.00 93.00 80 ILE A C 1
ATOM 659 O O . ILE A 1 80 ? 6.367 4.407 16.770 1.00 93.00 80 ILE A O 1
ATOM 663 N N . SER A 1 81 ? 5.177 5.042 15.001 1.00 93.50 81 SER A N 1
ATOM 664 C CA . SER A 1 81 ? 4.969 6.417 15.463 1.00 93.50 81 SER A CA 1
ATOM 665 C C . SER A 1 81 ? 3.832 6.576 16.485 1.00 93.50 81 SER A C 1
ATOM 667 O O . SER A 1 81 ? 3.542 7.688 16.918 1.00 93.50 81 SER A O 1
ATOM 669 N N . LYS A 1 82 ? 3.223 5.467 16.940 1.00 93.31 82 LYS A N 1
ATOM 670 C CA . LYS A 1 82 ? 2.063 5.426 17.857 1.00 93.31 82 LYS A CA 1
ATOM 671 C C . LYS A 1 82 ? 0.814 6.104 17.284 1.00 93.31 82 LYS A C 1
ATOM 673 O O . LYS A 1 82 ? -0.046 6.559 18.039 1.00 93.31 82 LYS A O 1
ATOM 678 N N . LEU A 1 83 ? 0.706 6.160 15.962 1.00 95.62 83 LEU A N 1
ATOM 679 C CA . LEU A 1 83 ? -0.460 6.652 15.243 1.00 95.62 83 LEU A CA 1
ATOM 680 C C . LEU A 1 83 ? -1.328 5.481 1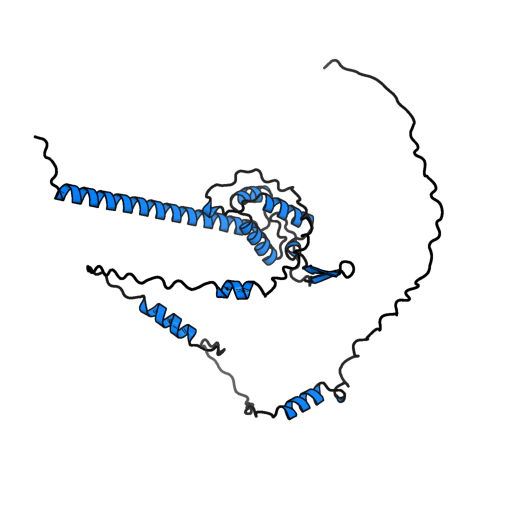4.780 1.00 95.62 83 LEU A C 1
ATOM 682 O O . LEU A 1 83 ? -0.858 4.360 14.588 1.00 95.62 83 LEU A O 1
ATOM 686 N N . CYS A 1 84 ? -2.613 5.756 14.581 1.00 96.50 84 CYS A N 1
ATOM 687 C CA . CYS A 1 84 ? -3.535 4.842 13.927 1.00 96.50 84 CYS A CA 1
ATOM 688 C C . CYS A 1 84 ? -3.029 4.539 12.519 1.00 96.50 84 CYS A C 1
ATOM 690 O O . CYS A 1 84 ? -2.709 5.456 11.766 1.00 96.50 84 CYS A O 1
ATOM 692 N N . GLY A 1 85 ? -3.018 3.264 12.142 1.00 95.75 85 GLY A N 1
ATOM 693 C CA . GLY A 1 85 ? -2.532 2.790 10.852 1.00 95.75 85 GLY A CA 1
ATOM 694 C C . GLY A 1 85 ? -3.313 3.307 9.645 1.00 95.75 85 GLY A C 1
ATOM 695 O O . GLY A 1 85 ? -2.846 3.166 8.524 1.00 95.75 85 GLY A O 1
ATOM 696 N N . PHE A 1 86 ? -4.485 3.921 9.836 1.00 96.94 86 PHE A N 1
ATOM 697 C CA . PHE A 1 86 ? -5.209 4.556 8.736 1.00 96.94 86 PHE A CA 1
ATOM 698 C C . PHE A 1 86 ? -4.672 5.981 8.483 1.00 96.94 86 PHE A C 1
ATOM 700 O O . PHE A 1 86 ? -4.747 6.801 9.404 1.00 96.94 86 PHE A O 1
ATOM 707 N N . PRO A 1 87 ? -4.180 6.320 7.270 1.00 96.56 87 PRO A N 1
ATOM 708 C CA . PRO A 1 87 ? -3.475 7.580 7.008 1.00 96.56 87 PRO A CA 1
ATOM 709 C C . PRO A 1 87 ? -4.235 8.861 7.351 1.00 96.56 87 PRO A C 1
ATOM 711 O O . PRO A 1 87 ? -3.630 9.821 7.820 1.00 96.56 87 PRO A O 1
ATOM 714 N N . THR A 1 88 ? -5.562 8.876 7.198 1.00 96.31 88 THR A N 1
ATOM 715 C CA . THR A 1 88 ? -6.371 10.067 7.514 1.00 96.31 88 THR A CA 1
ATOM 716 C C . THR A 1 88 ? -6.766 10.177 8.986 1.00 96.31 88 THR A C 1
ATOM 718 O O . THR A 1 88 ? -7.512 11.077 9.368 1.00 96.31 88 THR A O 1
ATOM 721 N N . CYS A 1 89 ? -6.362 9.219 9.821 1.00 96.19 89 CYS A N 1
ATOM 722 C CA . CYS A 1 89 ? -6.711 9.189 11.230 1.00 96.19 89 CYS A CA 1
ATOM 723 C C . CYS A 1 89 ? -5.534 9.673 12.079 1.00 96.19 89 CYS A C 1
ATOM 725 O O . CYS A 1 89 ? -4.482 9.040 12.108 1.00 96.19 89 CYS A O 1
ATOM 727 N N . SER A 1 90 ? -5.749 10.745 12.841 1.00 95.44 90 SER A N 1
ATOM 728 C CA . SER A 1 90 ? -4.780 11.266 13.820 1.00 95.44 90 SER A CA 1
ATOM 729 C C . SER A 1 90 ? -4.900 10.615 15.204 1.00 95.44 90 SER A C 1
ATOM 731 O O . SER A 1 90 ? -4.303 11.094 16.164 1.00 95.44 90 SER A O 1
ATOM 733 N N . GLY A 1 91 ? -5.711 9.560 15.343 1.00 94.25 91 GLY A N 1
ATOM 734 C CA . GLY A 1 91 ? -5.866 8.845 16.608 1.00 94.25 91 GLY A CA 1
ATOM 735 C C . GLY A 1 91 ? -4.565 8.158 17.018 1.00 94.25 91 GLY A C 1
ATOM 736 O O . GLY A 1 91 ? -3.848 7.640 16.166 1.00 94.25 91 GLY A O 1
ATOM 737 N N . SER A 1 92 ? -4.268 8.130 18.314 1.00 92.94 92 SER A N 1
ATOM 738 C CA . SER A 1 92 ? -3.102 7.429 18.849 1.00 92.94 92 SER A CA 1
ATOM 739 C C . SER A 1 92 ? -3.399 5.956 19.113 1.00 92.94 92 SER A C 1
ATOM 741 O O . SER A 1 92 ? -4.544 5.567 19.351 1.00 92.94 92 SER A O 1
ATOM 743 N N . VAL A 1 93 ? -2.350 5.140 19.108 1.00 91.06 93 VAL A N 1
ATOM 744 C CA . VAL A 1 93 ? -2.425 3.710 19.400 1.00 91.06 93 VAL A CA 1
ATOM 745 C C . VAL A 1 93 ? -1.407 3.346 20.476 1.00 91.06 93 VAL A C 1
ATOM 747 O O . VAL A 1 93 ? -0.222 3.678 20.382 1.00 91.06 93 VAL A O 1
ATOM 750 N N . ASP A 1 94 ? -1.866 2.635 21.505 1.00 81.88 94 ASP A N 1
ATOM 751 C CA . ASP A 1 94 ? -1.030 2.232 22.630 1.00 81.88 94 ASP A CA 1
ATOM 752 C C . ASP A 1 94 ? -0.222 0.970 22.316 1.00 81.88 94 ASP A C 1
ATOM 754 O O . ASP A 1 94 ? -0.696 -0.153 22.473 1.00 81.88 94 ASP A O 1
ATOM 758 N N . LYS A 1 95 ? 1.063 1.147 21.993 1.00 69.38 95 LYS A N 1
ATOM 759 C CA . LYS A 1 95 ? 2.026 0.033 21.859 1.00 69.38 95 LYS A CA 1
ATOM 760 C C . LYS A 1 95 ? 2.175 -0.824 23.122 1.00 69.38 95 LYS A C 1
ATOM 762 O O . LYS A 1 95 ? 2.622 -1.962 23.052 1.00 69.38 95 LYS A O 1
ATOM 767 N N . ASN A 1 96 ? 1.857 -0.252 24.285 1.00 64.62 96 ASN A N 1
ATOM 768 C CA . ASN A 1 96 ? 2.047 -0.883 25.591 1.00 64.62 96 ASN A CA 1
ATOM 769 C C . ASN A 1 96 ? 0.809 -1.635 26.082 1.00 64.62 96 ASN A C 1
ATOM 771 O O . ASN A 1 96 ? 0.830 -2.163 27.199 1.00 64.62 96 ASN A O 1
ATOM 775 N N . ALA A 1 97 ? -0.267 -1.684 25.290 1.00 66.50 97 ALA A N 1
ATOM 776 C CA . ALA A 1 97 ? -1.362 -2.584 25.586 1.00 66.50 97 ALA A CA 1
ATOM 777 C C . ALA A 1 97 ? -0.779 -4.004 25.614 1.00 66.50 97 ALA A C 1
ATOM 779 O O . ALA A 1 97 ? -0.369 -4.536 24.587 1.00 66.50 97 ALA A O 1
ATOM 780 N N . LYS A 1 98 ? -0.673 -4.602 26.809 1.00 63.31 98 LYS A N 1
ATOM 781 C CA . LYS A 1 98 ? -0.294 -6.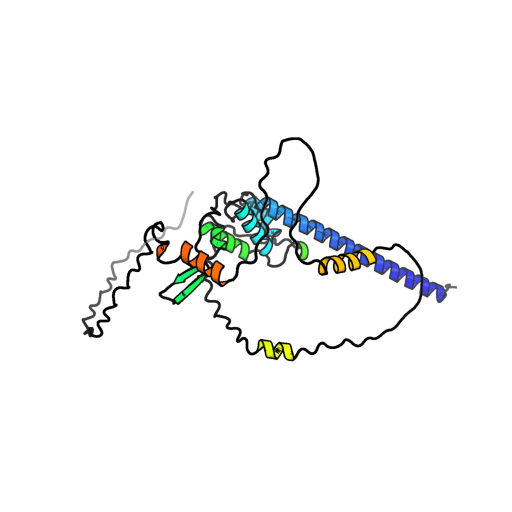009 26.977 1.00 63.31 98 LYS A CA 1
ATOM 782 C C . LYS A 1 98 ? -1.418 -6.853 26.399 1.00 63.31 98 LYS A C 1
ATOM 784 O O . LYS A 1 98 ? -2.309 -7.305 27.115 1.00 63.31 98 LYS A O 1
ATOM 789 N N . THR A 1 99 ? -1.419 -6.996 25.088 1.00 67.44 99 THR A N 1
ATOM 790 C CA . THR A 1 99 ? -2.415 -7.762 24.372 1.00 67.44 99 THR A CA 1
ATOM 791 C C . THR A 1 99 ? -2.022 -9.225 24.465 1.00 67.44 99 THR A C 1
ATOM 793 O O . THR A 1 99 ? -0.903 -9.644 24.171 1.00 67.44 99 THR A O 1
ATOM 796 N N . GLN A 1 100 ? -2.945 -10.021 24.983 1.00 72.56 100 GLN A N 1
ATOM 797 C CA . GLN A 1 100 ? -2.767 -11.454 25.084 1.00 72.56 100 GLN A CA 1
ATOM 798 C C . GLN A 1 100 ? -2.641 -12.031 23.663 1.00 72.56 100 GLN A C 1
ATOM 800 O O . GLN A 1 100 ? -3.611 -12.007 22.912 1.00 72.56 100 GLN A O 1
ATOM 805 N N . MET A 1 101 ? -1.462 -12.550 23.298 1.00 76.06 101 MET A N 1
ATOM 806 C CA . MET A 1 101 ? -1.202 -13.105 21.957 1.00 76.06 101 MET A CA 1
ATOM 807 C C . MET A 1 101 ? -2.090 -14.305 21.619 1.00 76.06 101 MET A C 1
ATOM 809 O O . MET A 1 101 ? -2.390 -14.532 20.454 1.00 76.06 101 MET A O 1
ATOM 813 N N . TYR A 1 102 ? -2.525 -15.060 22.630 1.00 83.00 102 TYR A N 1
ATOM 814 C CA . TYR A 1 102 ? -3.301 -16.283 22.451 1.00 83.00 102 TYR A CA 1
ATOM 815 C C . TYR A 1 102 ? -4.591 -16.238 23.261 1.00 83.00 102 TYR A C 1
ATOM 817 O O . TYR A 1 102 ? -4.561 -16.210 24.493 1.00 83.00 102 TYR A O 1
ATOM 825 N N . ARG A 1 103 ? -5.736 -16.295 22.584 1.00 80.75 103 ARG A N 1
ATOM 826 C CA . ARG A 1 103 ? -7.054 -16.430 23.203 1.00 80.75 103 ARG A CA 1
ATOM 827 C C . ARG A 1 103 ? -7.505 -17.886 23.129 1.00 80.75 103 ARG A C 1
ATOM 829 O O . ARG A 1 103 ? -7.842 -18.380 22.058 1.00 80.75 103 ARG A O 1
ATOM 836 N N . ILE A 1 104 ? -7.546 -18.558 24.275 1.00 85.81 104 ILE A N 1
ATOM 837 C CA . ILE A 1 104 ? -7.998 -19.951 24.375 1.00 85.81 104 ILE A CA 1
ATOM 838 C C . ILE A 1 104 ? -9.519 -19.971 24.534 1.00 85.81 104 ILE A C 1
ATOM 840 O O . ILE A 1 104 ? -10.047 -19.525 25.553 1.00 85.81 104 ILE A O 1
ATOM 844 N N . ASP A 1 105 ? -10.228 -20.516 23.550 1.00 85.31 105 ASP A N 1
ATOM 845 C CA . ASP A 1 105 ? -11.652 -20.809 23.671 1.00 85.31 105 ASP A CA 1
ATOM 846 C C . ASP A 1 105 ? -11.852 -22.257 24.114 1.00 85.31 105 ASP A C 1
ATOM 848 O O . ASP A 1 105 ? -11.647 -23.214 23.366 1.00 85.31 105 ASP A O 1
ATOM 852 N N . ARG A 1 106 ? -12.303 -22.413 25.357 1.00 90.44 106 ARG A N 1
ATOM 853 C CA . ARG A 1 106 ? -12.552 -23.723 25.963 1.00 90.44 106 ARG A CA 1
ATOM 854 C C . ARG A 1 106 ? -13.784 -24.426 25.385 1.00 90.44 106 ARG A C 1
ATOM 856 O O . ARG A 1 106 ? -13.864 -25.643 25.513 1.00 90.44 106 ARG A O 1
ATOM 863 N N . LYS A 1 107 ? -14.728 -23.701 24.765 1.00 90.69 107 LYS A N 1
ATOM 864 C CA . LYS A 1 107 ? -15.939 -24.290 24.161 1.00 90.69 107 LYS A CA 1
ATOM 865 C C . LYS A 1 107 ? -15.615 -24.960 22.834 1.00 90.69 107 LYS A C 1
ATOM 867 O O . LYS A 1 107 ? -15.972 -26.114 22.632 1.00 90.69 107 LYS A O 1
ATOM 872 N N . SER A 1 108 ? -14.906 -24.249 21.959 1.00 90.00 108 SER A N 1
ATOM 873 C CA . SER A 1 108 ? -14.459 -24.797 20.675 1.00 90.00 108 SER A CA 1
ATOM 874 C C . SER A 1 108 ? -13.152 -25.594 20.770 1.00 90.00 108 SER A C 1
ATOM 876 O O . SER A 1 108 ? -12.773 -26.222 19.788 1.00 90.00 108 SER A O 1
ATOM 878 N N . LYS A 1 109 ? -12.488 -25.601 21.941 1.00 90.19 109 LYS A N 1
ATOM 879 C CA . LYS A 1 109 ? -11.153 -26.187 22.178 1.00 90.19 109 LYS A CA 1
ATOM 880 C C . LYS A 1 109 ? -10.095 -25.653 21.202 1.00 90.19 109 LYS A C 1
ATOM 882 O O . LYS A 1 109 ? -9.189 -26.380 20.813 1.00 90.19 109 LYS A O 1
ATOM 887 N N . LYS A 1 110 ? -10.213 -24.381 20.812 1.00 88.31 110 LYS A N 1
ATOM 888 C CA . LYS A 1 110 ? -9.313 -23.718 19.858 1.00 88.31 110 LYS A CA 1
ATOM 889 C C . LYS A 1 110 ? -8.482 -22.648 20.546 1.00 88.31 110 LYS A C 1
ATOM 891 O O . LYS A 1 110 ? -8.971 -21.928 21.419 1.00 88.31 110 LYS A O 1
ATOM 896 N N . VAL A 1 111 ? -7.229 -22.527 20.122 1.00 84.69 111 VAL A N 1
ATOM 897 C CA . VAL A 1 111 ? -6.352 -21.417 20.493 1.00 84.69 111 VAL A CA 1
ATOM 898 C C . VAL A 1 111 ? -6.338 -20.444 19.325 1.00 84.69 111 VAL A C 1
ATOM 900 O O . VAL A 1 111 ? -5.862 -20.768 18.245 1.00 84.69 111 VAL A O 1
ATOM 903 N N . TYR A 1 112 ? -6.893 -19.256 19.529 1.00 80.31 112 TYR A N 1
ATOM 904 C CA . TYR A 1 112 ? -6.855 -18.189 18.539 1.00 80.31 112 TYR A CA 1
ATOM 905 C C . TYR A 1 112 ? -5.618 -17.336 18.777 1.00 80.31 112 TYR A C 1
ATOM 907 O O . TYR A 1 112 ? -5.404 -16.869 19.896 1.00 80.31 112 TYR A O 1
ATOM 915 N N . VAL A 1 113 ? -4.839 -17.083 17.733 1.00 78.56 113 VAL A N 1
ATOM 916 C CA . VAL A 1 113 ? -3.838 -16.016 17.767 1.00 78.56 113 VAL A CA 1
ATOM 917 C C . VAL A 1 113 ? -4.591 -14.692 17.665 1.00 78.56 113 VAL A C 1
ATOM 919 O O . VAL A 1 113 ? -5.455 -14.525 16.802 1.00 78.56 113 VAL A O 1
ATOM 922 N N . ALA A 1 114 ? -4.337 -13.768 18.589 1.00 67.69 114 ALA A N 1
ATOM 923 C CA . ALA A 1 114 ? -4.900 -12.432 18.508 1.00 67.69 114 ALA A CA 1
ATOM 924 C C . ALA A 1 114 ? -4.418 -11.789 17.206 1.00 67.69 114 ALA A C 1
ATOM 926 O O . ALA A 1 114 ? -3.217 -11.754 16.954 1.00 67.69 114 ALA A O 1
ATOM 927 N N . CYS A 1 115 ? -5.350 -11.284 16.393 1.00 70.50 115 CYS A N 1
ATOM 928 C CA . CYS A 1 115 ? -5.004 -10.519 15.201 1.00 70.50 115 CYS A CA 1
ATOM 929 C C . CYS A 1 115 ? -4.218 -9.278 15.648 1.00 70.50 115 CYS A C 1
ATOM 931 O O . CYS A 1 115 ? -4.782 -8.328 16.197 1.00 70.50 115 CYS A O 1
ATOM 933 N N . THR A 1 116 ? -2.897 -9.332 15.494 1.00 76.69 116 THR A N 1
ATOM 934 C CA . THR A 1 116 ? -1.973 -8.264 15.885 1.00 76.69 116 THR A CA 1
ATOM 935 C C . THR A 1 116 ? -2.158 -7.044 14.996 1.00 76.69 116 THR A C 1
ATOM 937 O O . THR A 1 116 ? -2.022 -5.922 15.473 1.00 76.69 116 THR A O 1
ATOM 940 N N . ASP A 1 117 ? -2.580 -7.239 13.745 1.00 83.81 117 ASP A N 1
ATOM 941 C CA . ASP A 1 117 ? -2.854 -6.147 12.811 1.00 83.81 117 ASP A CA 1
ATOM 942 C C . ASP A 1 117 ? -3.968 -5.233 13.301 1.00 83.81 117 ASP A C 1
ATOM 944 O O . ASP A 1 117 ? -3.885 -4.016 13.148 1.00 83.81 117 ASP A O 1
ATOM 948 N N . ARG A 1 118 ? -4.967 -5.779 13.999 1.00 87.00 118 ARG A N 1
ATOM 949 C CA . ARG A 1 118 ? -6.027 -4.959 14.582 1.00 87.00 118 ARG A CA 1
ATOM 950 C C . ARG A 1 118 ? -5.501 -3.957 15.610 1.00 87.00 118 ARG A C 1
ATOM 952 O O . ARG A 1 118 ? -6.058 -2.872 15.761 1.00 87.00 118 ARG A O 1
ATOM 959 N N . GLN A 1 119 ? -4.422 -4.300 16.303 1.00 88.31 119 GLN A N 1
ATOM 960 C CA . GLN A 1 119 ? -3.825 -3.431 17.314 1.00 88.31 119 GLN A CA 1
ATOM 961 C C . GLN A 1 119 ? -3.185 -2.200 16.693 1.00 88.31 119 GLN A C 1
ATOM 963 O O . GLN A 1 119 ? -2.962 -1.241 17.410 1.00 88.31 119 GLN A O 1
ATOM 968 N N . LYS A 1 120 ? -2.940 -2.194 15.377 1.00 92.88 120 LYS A N 1
ATOM 969 C CA . LYS A 1 120 ? -2.376 -1.056 14.652 1.00 92.88 120 LYS A CA 1
ATOM 970 C C . LYS A 1 120 ? -3.406 0.065 14.420 1.00 92.88 120 LYS A C 1
ATOM 972 O O . LYS A 1 120 ? -3.049 1.107 13.883 1.00 92.88 120 LYS A O 1
ATOM 977 N N . TYR A 1 121 ? -4.670 -0.097 14.831 1.00 94.75 121 TYR A N 1
ATOM 978 C CA . TYR A 1 121 ? -5.756 0.862 14.580 1.00 94.75 121 TYR A CA 1
ATOM 979 C C . TYR A 1 121 ? -6.470 1.292 15.863 1.00 94.75 121 TYR A C 1
ATOM 981 O O . TYR A 1 121 ? -6.642 0.509 16.793 1.00 94.75 121 TYR A O 1
ATOM 989 N N . CYS A 1 122 ? -6.966 2.532 15.892 1.00 93.50 122 CYS A N 1
ATOM 990 C CA . CYS A 1 122 ? -7.697 3.071 17.045 1.00 93.50 122 CYS A CA 1
ATOM 991 C C . CYS A 1 122 ? -9.143 2.548 17.170 1.00 93.50 122 CYS A C 1
ATOM 993 O O . CYS A 1 122 ? -9.760 2.682 18.223 1.00 93.50 122 CYS A O 1
ATOM 995 N N . SER A 1 123 ? -9.718 1.989 16.098 1.00 92.44 123 SER A N 1
ATOM 996 C CA . SER A 1 123 ? -11.114 1.536 16.050 1.00 92.44 123 SER A CA 1
ATOM 997 C C . SER A 1 123 ? -11.331 0.445 14.997 1.00 92.44 123 SER A C 1
ATOM 999 O O . SER A 1 123 ? -10.530 0.297 14.074 1.00 92.44 123 SER A O 1
ATOM 1001 N N . GLU A 1 124 ? -12.444 -0.294 15.112 1.00 90.56 124 GLU A N 1
ATOM 1002 C CA . GLU A 1 124 ? -12.910 -1.238 14.074 1.00 90.56 124 GLU A CA 1
ATOM 1003 C C . GLU A 1 124 ? -13.061 -0.548 12.720 1.00 90.56 124 GLU A C 1
ATOM 1005 O O . GLU A 1 124 ? -12.597 -1.050 11.708 1.00 90.56 124 GLU A O 1
ATOM 1010 N N . ILE A 1 125 ? -13.638 0.652 12.715 1.00 93.56 125 ILE A N 1
ATOM 1011 C CA . ILE A 1 125 ? -13.928 1.394 11.489 1.00 93.56 125 ILE A CA 1
ATOM 1012 C C . ILE A 1 125 ? -12.633 1.711 10.731 1.00 93.56 125 ILE A C 1
ATOM 1014 O O . ILE A 1 125 ? -12.578 1.565 9.514 1.00 93.56 125 ILE A O 1
ATOM 1018 N N . CYS A 1 126 ? -11.571 2.122 11.434 1.00 94.88 126 CYS A N 1
ATOM 1019 C CA . CYS A 1 126 ? -10.275 2.389 10.800 1.00 94.88 126 CYS A CA 1
ATOM 1020 C C . CYS A 1 126 ? -9.619 1.112 10.261 1.00 94.88 126 CYS A C 1
ATOM 1022 O O . CYS A 1 126 ? -8.995 1.151 9.202 1.00 94.88 126 CYS A O 1
ATOM 1024 N N . PHE A 1 127 ? -9.787 -0.009 10.964 1.00 94.19 127 PHE A N 1
ATOM 1025 C CA . PHE A 1 127 ? -9.305 -1.311 10.516 1.00 94.19 127 PHE A CA 1
ATOM 1026 C C . PHE A 1 127 ? -10.030 -1.773 9.244 1.00 94.19 127 PHE A C 1
ATOM 1028 O O . PHE A 1 127 ? -9.385 -2.028 8.230 1.00 94.19 127 PHE A O 1
ATOM 1035 N N . GLU A 1 128 ? -11.366 -1.783 9.248 1.00 93.06 128 GLU A N 1
ATOM 1036 C CA . GLU A 1 128 ? -12.184 -2.192 8.098 1.00 93.06 128 GLU A CA 1
ATOM 1037 C C . GLU A 1 128 ? -11.972 -1.287 6.874 1.00 93.06 128 GLU A C 1
ATOM 1039 O O . GLU A 1 128 ? -11.946 -1.781 5.744 1.00 93.06 128 GLU A O 1
ATOM 1044 N N . ARG A 1 129 ? -11.780 0.026 7.079 1.00 94.81 129 ARG A N 1
ATOM 1045 C CA . ARG A 1 129 ? -11.412 0.965 6.004 1.00 94.81 129 ARG A CA 1
ATOM 1046 C C . ARG A 1 129 ? -10.032 0.676 5.439 1.00 94.81 129 ARG A C 1
ATOM 1048 O O . ARG A 1 129 ? -9.854 0.695 4.227 1.00 94.81 129 ARG A O 1
ATOM 1055 N N . SER A 1 130 ? -9.057 0.384 6.296 1.00 95.12 130 SER A N 1
ATOM 1056 C CA . SER A 1 130 ? -7.713 0.016 5.848 1.00 95.12 130 SER A CA 1
ATOM 1057 C C . SER A 1 130 ? -7.726 -1.259 5.002 1.00 95.12 130 SER A C 1
ATOM 1059 O O . SER A 1 130 ? -7.114 -1.294 3.938 1.00 95.12 130 SER A O 1
ATOM 1061 N N . ILE A 1 131 ? -8.482 -2.280 5.419 1.00 93.81 131 ILE A N 1
ATOM 1062 C CA . ILE A 1 131 ? -8.675 -3.509 4.634 1.00 93.81 131 ILE A CA 1
ATOM 1063 C C . ILE A 1 131 ? -9.379 -3.198 3.308 1.00 93.81 131 ILE A C 1
ATOM 1065 O O . ILE A 1 131 ? -8.996 -3.729 2.264 1.00 93.81 131 ILE A O 1
ATOM 1069 N N . GLY A 1 132 ? -10.400 -2.338 3.340 1.00 93.94 132 GLY A N 1
ATOM 1070 C CA . GLY A 1 132 ? -11.119 -1.880 2.154 1.00 93.94 132 GLY A CA 1
ATOM 1071 C C . GLY A 1 132 ? -10.205 -1.193 1.141 1.00 93.94 132 GLY A C 1
ATOM 1072 O O . GLY A 1 132 ? -10.280 -1.507 -0.044 1.00 93.94 132 GLY A O 1
ATOM 1073 N N . ILE A 1 133 ? -9.309 -0.313 1.596 1.00 94.50 133 ILE A N 1
ATOM 1074 C CA . ILE A 1 133 ? -8.303 0.333 0.744 1.00 94.50 133 ILE A CA 1
ATOM 1075 C C . ILE A 1 133 ? -7.304 -0.676 0.208 1.00 94.50 133 ILE A C 1
ATOM 1077 O O . ILE A 1 133 ? -7.109 -0.743 -1.000 1.00 94.50 133 ILE A O 1
ATOM 1081 N N . ARG A 1 134 ? -6.717 -1.500 1.078 1.00 94.25 134 ARG A N 1
ATOM 1082 C CA . ARG A 1 134 ? -5.722 -2.497 0.675 1.00 94.25 134 ARG A CA 1
ATOM 1083 C C . ARG A 1 134 ? -6.259 -3.435 -0.405 1.00 94.25 134 ARG A C 1
ATOM 1085 O O . ARG A 1 134 ? -5.554 -3.728 -1.355 1.00 94.25 134 ARG A O 1
ATOM 1092 N N . ALA A 1 135 ? -7.523 -3.846 -0.308 1.00 92.12 135 ALA A N 1
ATOM 1093 C CA . ALA A 1 135 ? -8.168 -4.691 -1.314 1.00 92.12 135 ALA A CA 1
ATOM 1094 C C . ALA A 1 135 ? -8.384 -4.010 -2.683 1.00 92.12 135 ALA A C 1
ATOM 1096 O O . ALA A 1 135 ? -8.707 -4.700 -3.647 1.00 92.12 135 ALA A O 1
ATOM 1097 N N . GLN A 1 136 ? -8.268 -2.681 -2.763 1.00 92.62 136 GLN A N 1
ATOM 1098 C CA . GLN A 1 136 ? -8.350 -1.907 -4.006 1.00 92.62 136 GLN A CA 1
ATOM 1099 C C . GLN A 1 136 ? -6.966 -1.621 -4.616 1.00 92.62 136 GLN A C 1
ATOM 1101 O O . GLN A 1 136 ? -6.897 -1.191 -5.770 1.00 92.62 136 GLN A O 1
ATOM 1106 N N . LEU A 1 137 ? -5.882 -1.823 -3.859 1.00 92.62 137 LEU A N 1
ATOM 1107 C CA . LEU A 1 137 ? -4.512 -1.615 -4.326 1.00 92.62 137 LEU A CA 1
ATOM 1108 C C . LEU A 1 137 ? -4.052 -2.764 -5.224 1.00 92.62 137 LEU A C 1
ATOM 1110 O O . LEU A 1 137 ? -4.622 -3.854 -5.228 1.00 92.62 137 LEU A O 1
ATOM 1114 N N . ALA A 1 138 ? -3.028 -2.491 -6.025 1.00 91.06 138 ALA A N 1
ATOM 1115 C CA . ALA A 1 138 ? -2.399 -3.514 -6.841 1.00 91.06 138 ALA A CA 1
ATOM 1116 C C . ALA A 1 138 ? -1.494 -4.409 -5.996 1.00 91.06 138 ALA A C 1
ATOM 1118 O O . ALA A 1 138 ? -0.895 -3.956 -5.025 1.00 91.06 138 ALA A O 1
ATOM 1119 N N . ASP A 1 139 ? -1.358 -5.667 -6.404 1.00 90.69 139 ASP A N 1
ATOM 1120 C CA . ASP A 1 139 ? -0.431 -6.601 -5.759 1.00 90.69 139 ASP A CA 1
ATOM 1121 C C . ASP A 1 139 ? 1.007 -6.424 -6.256 1.00 90.69 139 ASP A C 1
ATOM 1123 O O . ASP A 1 139 ? 1.953 -6.735 -5.537 1.00 90.69 139 ASP A O 1
ATOM 1127 N N . GLN A 1 140 ? 1.186 -5.926 -7.486 1.00 91.00 140 GLN A N 1
ATOM 1128 C CA . GLN A 1 140 ? 2.509 -5.631 -8.027 1.00 91.00 140 GLN A CA 1
ATOM 1129 C C . GLN A 1 140 ? 2.932 -4.192 -7.725 1.00 91.00 140 GLN A C 1
ATOM 1131 O O . GLN A 1 140 ? 2.125 -3.272 -7.879 1.00 91.00 140 GLN A O 1
ATOM 1136 N N . PRO A 1 141 ? 4.210 -3.972 -7.378 1.00 91.50 141 PRO A N 1
ATOM 1137 C CA . PRO A 1 141 ? 4.702 -2.650 -7.043 1.00 91.50 141 PRO A CA 1
ATOM 1138 C C . PRO A 1 141 ? 4.745 -1.713 -8.254 1.00 91.50 141 PRO A C 1
ATOM 1140 O O . PRO A 1 141 ? 5.048 -2.110 -9.388 1.00 91.50 141 PRO A O 1
ATOM 1143 N N . PHE A 1 142 ? 4.513 -0.424 -7.996 1.00 90.81 142 PHE A N 1
ATOM 1144 C CA . PHE A 1 142 ? 4.500 0.620 -9.025 1.00 90.81 142 PHE A CA 1
ATOM 1145 C C . PHE A 1 142 ? 5.834 0.737 -9.777 1.00 90.81 142 PHE A C 1
ATOM 1147 O O . PHE A 1 142 ? 5.848 0.940 -10.992 1.00 90.81 142 PHE A O 1
ATOM 1154 N N . TRP A 1 143 ? 6.966 0.571 -9.087 1.00 90.81 143 TRP A N 1
ATOM 1155 C CA . TRP A 1 143 ? 8.286 0.704 -9.707 1.00 90.81 143 TRP A CA 1
ATOM 1156 C C . TRP A 1 143 ? 8.572 -0.352 -10.778 1.00 90.81 143 TRP A C 1
ATOM 1158 O O . TRP A 1 143 ? 9.301 -0.054 -11.725 1.00 90.81 143 TRP A O 1
ATOM 1168 N N . LEU A 1 144 ? 7.938 -1.524 -10.677 1.00 89.00 144 LEU A N 1
ATOM 1169 C CA . LEU A 1 144 ? 8.049 -2.602 -11.656 1.00 89.00 144 LEU A CA 1
ATOM 1170 C C . LEU A 1 144 ? 7.077 -2.401 -12.827 1.00 89.00 144 LEU A C 1
ATOM 1172 O O . LEU A 1 144 ? 7.471 -2.484 -13.987 1.00 89.00 144 LEU A O 1
ATOM 1176 N N . THR A 1 145 ? 5.815 -2.085 -12.526 1.00 85.69 145 THR A N 1
ATOM 1177 C CA . THR A 1 145 ? 4.744 -1.991 -13.536 1.00 85.69 145 THR A CA 1
ATOM 1178 C C . THR A 1 145 ? 4.813 -0.692 -14.341 1.00 85.69 145 THR A C 1
ATOM 1180 O O . THR A 1 145 ? 4.442 -0.645 -15.513 1.00 85.69 145 THR A O 1
ATOM 1183 N N . GLY A 1 146 ? 5.242 0.405 -13.710 1.00 79.38 146 GLY A N 1
ATOM 1184 C CA . GLY A 1 146 ? 5.346 1.722 -14.334 1.00 79.38 146 GLY A CA 1
ATOM 1185 C C . GLY A 1 146 ? 4.034 2.378 -14.751 1.00 79.38 146 GLY A C 1
ATOM 1186 O O . GLY A 1 146 ? 4.059 3.483 -15.292 1.00 79.38 146 GLY A O 1
ATOM 1187 N N . SER A 1 147 ? 2.914 1.703 -14.512 1.00 77.69 147 SER A N 1
ATOM 1188 C CA . SER A 1 147 ? 1.570 2.159 -14.826 1.00 77.69 147 SER A CA 1
ATOM 1189 C C . SER A 1 147 ? 0.908 2.601 -13.536 1.00 77.69 147 SER A C 1
ATOM 1191 O O . SER A 1 147 ? 0.807 1.829 -12.584 1.00 77.69 147 SER A O 1
ATOM 1193 N N . ARG A 1 148 ? 0.471 3.858 -13.499 1.00 76.44 148 ARG A N 1
ATOM 1194 C CA . ARG A 1 148 ? -0.295 4.382 -12.375 1.00 76.44 148 ARG A CA 1
ATOM 1195 C C . ARG A 1 148 ? -1.696 3.769 -12.434 1.00 76.44 148 ARG A C 1
ATOM 1197 O O . ARG A 1 148 ? -2.340 3.794 -13.482 1.00 76.44 148 ARG A O 1
ATOM 1204 N N . HIS A 1 149 ? -2.177 3.207 -11.329 1.00 69.31 149 HIS A N 1
ATOM 1205 C CA . HIS A 1 149 ? -3.544 2.697 -11.275 1.00 69.31 149 HIS A CA 1
ATOM 1206 C C . HIS A 1 149 ? -4.519 3.873 -11.148 1.00 69.31 149 HIS A C 1
ATOM 1208 O O . HIS A 1 149 ? -4.839 4.323 -10.055 1.00 69.31 149 HIS A O 1
ATOM 1214 N N . GLU A 1 150 ? -4.996 4.387 -12.280 1.00 66.94 150 GLU A N 1
ATOM 1215 C CA . GLU A 1 150 ? -5.983 5.478 -12.348 1.00 66.94 150 GLU A CA 1
ATOM 1216 C C . GLU A 1 150 ? -7.411 4.975 -12.093 1.00 66.94 150 GLU A C 1
ATOM 1218 O O . GLU A 1 150 ? -8.350 5.249 -12.837 1.00 66.94 150 GLU A O 1
ATOM 1223 N N . LYS A 1 151 ? -7.586 4.177 -11.039 1.00 77.75 151 LYS A N 1
ATOM 1224 C CA . LYS A 1 151 ? -8.913 3.765 -10.584 1.00 77.75 151 LYS A CA 1
ATOM 1225 C C . LYS A 1 151 ? -9.384 4.727 -9.505 1.00 77.75 151 LYS A C 1
ATOM 1227 O O . LYS A 1 151 ? -8.592 5.257 -8.731 1.00 77.75 151 LYS A O 1
ATOM 1232 N N . GLN A 1 152 ? -10.691 4.955 -9.449 1.00 83.88 152 GLN A N 1
ATOM 1233 C CA . GLN A 1 152 ? -11.273 5.688 -8.333 1.00 83.88 152 GLN A CA 1
ATOM 1234 C C . GLN A 1 152 ? -11.224 4.806 -7.085 1.00 83.88 152 GLN A C 1
ATOM 1236 O O . GLN A 1 152 ? -11.768 3.704 -7.082 1.00 83.88 152 GLN A O 1
ATOM 1241 N N . TYR A 1 153 ? -10.565 5.304 -6.041 1.00 88.56 153 TYR A N 1
ATOM 1242 C CA . TYR A 1 153 ? -10.493 4.635 -4.748 1.00 88.56 153 TYR A CA 1
ATOM 1243 C C . TYR A 1 153 ? -11.649 5.083 -3.858 1.00 88.56 153 TYR A C 1
ATOM 1245 O O . TYR A 1 153 ? -11.817 6.276 -3.569 1.00 88.56 153 TYR A O 1
ATOM 1253 N N . ASP A 1 154 ? -12.418 4.111 -3.385 1.00 90.12 154 ASP A N 1
ATOM 1254 C CA . ASP A 1 154 ? -13.445 4.327 -2.381 1.00 90.12 154 ASP A CA 1
ATOM 1255 C C . ASP A 1 154 ? -12.820 4.280 -0.981 1.00 90.12 154 ASP A C 1
ATOM 1257 O O . ASP A 1 154 ? -12.536 3.210 -0.436 1.00 90.12 154 ASP A O 1
ATOM 1261 N N . LEU A 1 155 ? -12.620 5.462 -0.389 1.00 89.25 155 LEU A N 1
ATOM 1262 C CA . LEU A 1 155 ? -12.112 5.614 0.979 1.00 89.25 155 LEU A CA 1
ATOM 1263 C C . LEU A 1 155 ? -13.148 5.292 2.065 1.00 89.25 155 LEU A C 1
ATOM 1265 O O . LEU A 1 155 ? -12.799 5.189 3.243 1.00 89.25 155 LEU A O 1
ATOM 1269 N N . SER A 1 156 ? -14.423 5.174 1.692 1.00 86.56 156 SER A N 1
ATOM 1270 C CA . SER A 1 156 ? -15.511 4.857 2.617 1.00 86.56 156 SER A CA 1
ATOM 1271 C C . SER A 1 156 ? -15.753 3.355 2.758 1.00 86.56 156 SER A C 1
ATOM 1273 O O . SER A 1 156 ? -16.394 2.937 3.730 1.00 86.56 156 SER A O 1
ATOM 1275 N N . LEU A 1 157 ? -15.195 2.554 1.840 1.00 85.12 157 LEU A N 1
ATOM 1276 C CA . LEU A 1 157 ? -15.359 1.109 1.794 1.00 85.12 157 LEU A CA 1
ATOM 1277 C C . LEU A 1 157 ? -14.899 0.462 3.104 1.00 85.12 157 LEU A C 1
ATOM 1279 O O . LEU A 1 157 ? -13.720 0.468 3.448 1.00 85.12 157 LEU A O 1
ATOM 1283 N N . GLN A 1 158 ? -15.845 -0.141 3.818 1.00 83.88 158 GLN A N 1
ATOM 1284 C CA . GLN A 1 158 ? -15.589 -0.944 5.008 1.00 83.88 158 GLN A CA 1
ATOM 1285 C C . GLN A 1 158 ? -15.719 -2.412 4.630 1.00 83.88 158 GLN A C 1
ATOM 1287 O O . GLN A 1 158 ? -16.812 -2.899 4.331 1.00 83.88 158 GLN A O 1
ATOM 1292 N N . LYS A 1 159 ? -14.591 -3.124 4.612 1.00 77.75 159 LYS A N 1
ATOM 1293 C CA . LYS A 1 159 ? -14.579 -4.562 4.356 1.00 77.75 159 LYS A CA 1
ATOM 1294 C C . LYS A 1 159 ? -14.359 -5.286 5.673 1.00 77.75 159 LYS A C 1
ATOM 1296 O O . LYS A 1 159 ? -13.296 -5.185 6.276 1.00 77.75 159 LYS A O 1
ATOM 1301 N N . LYS A 1 160 ? -15.365 -6.052 6.093 1.00 70.75 160 LYS A N 1
ATOM 1302 C CA . LYS A 1 160 ? -15.225 -6.975 7.219 1.00 70.75 160 LYS A CA 1
ATOM 1303 C C . LYS A 1 160 ? -14.321 -8.118 6.795 1.00 70.75 160 LYS A C 1
ATOM 1305 O O . LYS A 1 160 ? -14.642 -8.840 5.846 1.00 70.75 160 LYS A O 1
ATOM 1310 N N . GLU A 1 161 ? -13.209 -8.298 7.496 1.00 63.34 161 GLU A N 1
ATOM 1311 C CA . GLU A 1 161 ? -12.493 -9.564 7.423 1.00 63.34 161 GLU A CA 1
ATOM 1312 C C . GLU A 1 161 ? -13.447 -10.665 7.887 1.00 63.34 161 GLU A C 1
ATOM 1314 O O . GLU A 1 161 ? -13.979 -10.639 9.000 1.00 63.34 161 GLU A O 1
ATOM 1319 N N . LYS A 1 162 ? -13.707 -11.634 7.004 1.00 53.03 162 LYS A N 1
ATOM 1320 C CA . LYS A 1 162 ? -14.309 -12.888 7.449 1.00 53.03 162 LYS A CA 1
ATOM 1321 C C . LYS A 1 162 ? -13.316 -13.480 8.453 1.00 53.03 162 LYS A C 1
ATOM 1323 O O . LYS A 1 162 ? -12.128 -13.506 8.127 1.00 53.03 162 LYS A O 1
ATOM 1328 N N . PRO A 1 163 ? -13.752 -13.923 9.645 1.00 49.41 163 PRO A N 1
ATOM 1329 C CA . PRO A 1 163 ? -12.844 -14.575 10.577 1.00 49.41 163 PRO A CA 1
ATOM 1330 C C . PRO A 1 163 ? -12.139 -15.688 9.811 1.00 49.41 163 PRO A C 1
ATOM 1332 O O . PRO A 1 163 ? -12.824 -16.496 9.180 1.00 49.41 163 PRO A O 1
ATOM 1335 N N . VAL A 1 164 ? -10.802 -15.667 9.804 1.00 49.06 164 VAL A N 1
ATOM 1336 C CA . VAL A 1 164 ? -9.988 -16.698 9.156 1.00 49.06 164 VAL A CA 1
ATOM 1337 C C . VAL A 1 164 ? -10.510 -18.035 9.666 1.00 49.06 164 VAL A C 1
ATOM 1339 O O . VAL A 1 164 ? -10.368 -18.368 10.847 1.00 49.06 164 VAL A O 1
ATOM 1342 N N . LEU A 1 165 ? -11.225 -18.753 8.800 1.00 46.59 165 LEU A N 1
ATOM 1343 C CA . LEU A 1 165 ? -11.608 -20.119 9.078 1.00 46.59 165 LEU A CA 1
ATOM 1344 C C . LEU A 1 165 ? -10.293 -20.871 9.132 1.00 46.59 165 LEU A C 1
ATOM 1346 O O . LEU A 1 165 ? -9.585 -20.912 8.135 1.00 46.59 165 LEU A O 1
ATOM 1350 N N . VAL A 1 166 ? -9.974 -21.319 10.347 1.00 46.62 166 VAL A N 1
ATOM 1351 C CA . VAL A 1 166 ? -9.133 -22.464 10.689 1.00 46.62 166 VAL A CA 1
ATOM 1352 C C . VAL A 1 166 ? -8.179 -22.809 9.553 1.00 46.62 166 VAL A C 1
ATOM 1354 O O . VAL A 1 166 ? -8.572 -23.470 8.596 1.00 46.62 166 VAL A O 1
ATOM 1357 N N . VAL A 1 167 ? -6.919 -22.396 9.687 1.00 45.78 167 VAL A N 1
ATOM 1358 C CA . VAL A 1 167 ? -5.851 -23.212 9.115 1.00 45.78 167 VAL A CA 1
ATOM 1359 C C . VAL A 1 167 ? -6.094 -24.584 9.739 1.00 45.78 167 VAL A C 1
ATOM 1361 O O . VAL A 1 167 ? -5.945 -24.724 10.953 1.00 45.78 167 VAL A O 1
ATOM 1364 N N . GLU A 1 168 ? -6.657 -25.527 8.974 1.00 41.28 168 GLU A N 1
ATOM 1365 C CA . GLU A 1 168 ? -6.619 -26.933 9.365 1.00 41.28 168 GLU A CA 1
ATOM 1366 C C . GLU A 1 168 ? -5.175 -27.185 9.743 1.00 41.28 168 GLU A C 1
ATOM 1368 O O . GLU A 1 168 ? -4.286 -26.775 8.992 1.00 41.28 168 GLU A O 1
ATOM 1373 N N . ASP A 1 169 ? -4.957 -27.724 10.944 1.00 39.09 169 ASP A N 1
ATOM 1374 C CA . ASP A 1 169 ? -3.626 -28.073 11.404 1.00 39.09 169 ASP A CA 1
ATOM 1375 C C . ASP A 1 169 ? -2.950 -28.797 10.244 1.00 39.09 169 ASP A C 1
ATOM 1377 O O . ASP A 1 169 ? -3.333 -29.915 9.891 1.00 39.09 169 ASP A O 1
ATOM 1381 N N . ILE A 1 170 ? -1.985 -28.134 9.602 1.00 45.62 170 ILE A N 1
ATOM 1382 C CA . ILE A 1 170 ? -1.087 -28.801 8.682 1.00 45.62 170 ILE A CA 1
ATOM 1383 C C . ILE A 1 170 ? -0.214 -29.617 9.626 1.00 45.62 170 ILE A C 1
ATOM 1385 O O . ILE A 1 170 ? 0.891 -29.217 9.988 1.00 45.62 170 ILE A O 1
ATOM 1389 N N . PHE A 1 171 ? -0.738 -30.757 10.076 1.00 41.78 171 PHE A N 1
ATOM 1390 C CA . PHE A 1 171 ? 0.100 -31.907 10.314 1.00 41.78 171 PHE A CA 1
ATOM 1391 C C . PHE A 1 171 ? 0.721 -32.178 8.954 1.00 41.78 171 PHE A C 1
ATOM 1393 O O . PHE A 1 171 ? 0.182 -32.881 8.104 1.00 41.78 171 PHE A O 1
ATOM 1400 N N . VAL A 1 172 ? 1.849 -31.515 8.716 1.00 47.88 172 VAL A N 1
ATOM 1401 C CA . VAL A 1 172 ? 2.864 -32.079 7.863 1.00 47.88 172 VAL A CA 1
ATOM 1402 C C . VAL A 1 172 ? 3.172 -33.383 8.573 1.00 47.88 172 VAL A C 1
ATOM 1404 O O . VAL A 1 172 ? 3.864 -33.378 9.588 1.00 47.88 172 VAL A O 1
ATOM 1407 N N . ASP A 1 173 ? 2.551 -34.477 8.128 1.00 48.53 173 ASP A N 1
ATOM 1408 C CA . ASP A 1 173 ? 3.053 -35.800 8.453 1.00 48.53 173 ASP A CA 1
ATOM 1409 C C . ASP A 1 173 ? 4.561 -35.689 8.206 1.00 48.53 173 ASP A C 1
ATOM 1411 O O . ASP A 1 173 ? 4.989 -35.357 7.103 1.00 48.53 173 ASP A O 1
ATOM 1415 N N . GLU A 1 174 ? 5.392 -35.825 9.238 1.00 56.44 174 GLU A N 1
ATOM 1416 C CA . GLU A 1 174 ? 6.848 -35.693 9.076 1.00 56.44 174 GLU A CA 1
ATOM 1417 C C . GLU A 1 174 ? 7.410 -36.839 8.206 1.00 56.44 174 GLU A C 1
ATOM 1419 O O . GLU A 1 174 ? 8.567 -36.841 7.788 1.00 56.44 174 GLU A O 1
ATOM 1424 N N . THR A 1 175 ? 6.564 -37.820 7.890 1.00 59.62 175 THR A N 1
ATOM 1425 C CA . THR A 1 175 ? 6.894 -39.102 7.280 1.00 59.62 175 THR A CA 1
ATOM 1426 C C . THR A 1 175 ? 7.001 -39.130 5.740 1.00 59.62 175 THR A C 1
ATOM 1428 O O . THR A 1 175 ? 7.706 -40.018 5.257 1.00 59.62 175 THR A O 1
ATOM 1431 N N . PRO A 1 176 ? 6.456 -38.195 4.922 1.00 56.75 176 PRO A N 1
ATOM 1432 C CA . PRO A 1 176 ? 6.706 -38.141 3.480 1.00 56.75 176 PRO A CA 1
ATOM 1433 C C . PRO A 1 176 ? 7.746 -37.089 3.052 1.00 56.75 176 PRO A C 1
ATOM 1435 O O . PRO A 1 176 ? 8.137 -37.076 1.887 1.00 56.75 176 PRO A O 1
ATOM 1438 N N . LEU A 1 177 ? 8.183 -36.173 3.927 1.00 53.06 177 LEU A N 1
ATOM 1439 C CA . LEU A 1 177 ? 9.199 -35.172 3.555 1.00 53.06 177 LEU A CA 1
ATOM 1440 C C . LEU A 1 177 ? 10.607 -35.767 3.572 1.00 53.06 177 LEU A C 1
ATOM 1442 O O . LEU A 1 177 ? 11.375 -35.540 2.642 1.00 53.06 177 LEU A O 1
ATOM 1446 N N . ILE A 1 178 ? 10.921 -36.585 4.580 1.00 58.00 178 ILE A N 1
ATOM 1447 C CA . ILE A 1 178 ? 12.226 -37.252 4.701 1.00 58.00 178 ILE A CA 1
ATOM 1448 C C . ILE A 1 178 ? 12.472 -38.197 3.513 1.00 58.00 178 ILE A C 1
ATOM 1450 O O . ILE A 1 178 ? 13.580 -38.250 2.986 1.00 58.00 178 ILE A O 1
ATOM 1454 N N . THR A 1 179 ? 11.434 -38.891 3.040 1.00 58.22 179 THR A N 1
ATOM 1455 C CA . THR A 1 179 ? 11.512 -39.770 1.863 1.00 58.22 179 THR A CA 1
ATOM 1456 C C . THR A 1 179 ? 11.676 -38.992 0.557 1.00 58.22 179 THR A C 1
ATOM 1458 O O . THR A 1 179 ? 12.452 -39.417 -0.292 1.00 58.22 179 THR A O 1
ATOM 1461 N N . LYS A 1 180 ? 11.049 -37.816 0.416 1.00 58.56 180 LYS A N 1
ATOM 1462 C CA . LYS A 1 180 ? 11.197 -36.966 -0.780 1.00 58.56 180 LYS A CA 1
ATOM 1463 C C . LYS A 1 180 ? 12.559 -36.279 -0.888 1.00 58.56 180 LYS A C 1
ATOM 1465 O O . LYS A 1 180 ? 13.047 -36.103 -1.996 1.00 58.56 180 LYS A O 1
ATOM 1470 N N . PHE A 1 181 ? 13.203 -35.929 0.228 1.00 58.56 181 PHE A N 1
ATOM 1471 C CA . PHE A 1 181 ? 14.578 -35.407 0.197 1.00 58.56 181 PHE A CA 1
ATOM 1472 C C . PHE A 1 181 ? 15.625 -36.485 -0.123 1.00 58.56 181 PHE A C 1
ATOM 1474 O O . PHE A 1 181 ? 16.703 -36.146 -0.600 1.00 58.56 181 PHE A O 1
ATOM 1481 N N . GLY A 1 182 ? 15.312 -37.768 0.088 1.00 59.94 182 GLY A N 1
ATOM 1482 C CA . GLY A 1 182 ? 16.188 -38.886 -0.283 1.00 59.94 182 GLY A CA 1
ATOM 1483 C C . GLY A 1 182 ? 16.234 -39.188 -1.786 1.00 59.94 182 GLY A C 1
ATOM 1484 O O . GLY A 1 182 ? 17.159 -39.858 -2.233 1.00 59.94 182 GLY A O 1
ATO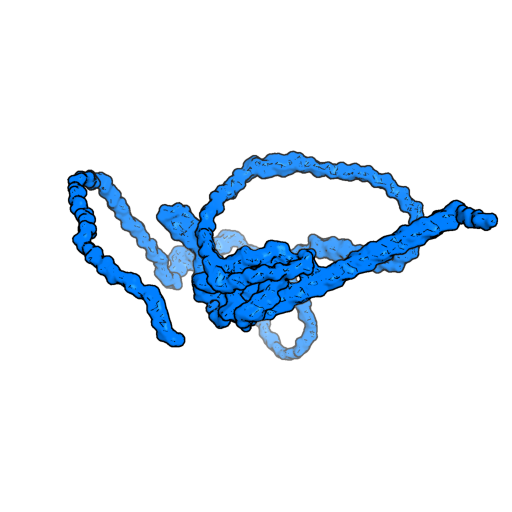M 1485 N N . GLU A 1 183 ? 15.269 -38.688 -2.563 1.00 61.56 183 GLU A N 1
ATOM 1486 C CA . GLU A 1 183 ? 15.171 -38.909 -4.016 1.00 61.56 183 GLU A CA 1
ATOM 1487 C C . GLU A 1 183 ? 15.796 -37.788 -4.862 1.00 61.56 183 GLU A C 1
ATOM 1489 O O . GLU A 1 183 ? 15.924 -37.935 -6.077 1.00 61.56 183 GLU A O 1
ATOM 1494 N N . LEU A 1 184 ? 16.239 -36.682 -4.252 1.00 49.25 184 LEU A N 1
ATOM 1495 C CA . LEU A 1 184 ? 17.035 -35.679 -4.960 1.00 49.25 184 LEU A CA 1
ATOM 1496 C C . LEU A 1 184 ? 18.501 -36.120 -5.017 1.00 49.25 184 LEU A C 1
ATOM 1498 O O . LEU A 1 184 ? 19.320 -35.752 -4.177 1.00 49.25 184 LEU A O 1
ATOM 1502 N N . THR A 1 185 ? 18.852 -36.881 -6.051 1.00 58.50 185 THR A N 1
ATOM 1503 C CA . THR A 1 185 ? 20.247 -36.995 -6.479 1.00 58.50 185 THR A CA 1
ATOM 1504 C C . THR A 1 185 ? 20.690 -35.640 -7.022 1.00 58.50 185 THR A C 1
ATOM 1506 O O . THR A 1 185 ? 20.109 -35.142 -7.989 1.00 58.50 185 THR A O 1
ATOM 1509 N N . VAL A 1 186 ? 21.710 -35.035 -6.410 1.00 53.25 186 VAL A N 1
ATOM 1510 C CA . VAL A 1 186 ? 22.420 -33.901 -7.008 1.00 53.25 186 VAL A CA 1
ATOM 1511 C C . VAL A 1 186 ? 22.979 -34.402 -8.334 1.00 53.25 186 VAL A C 1
ATOM 1513 O O . VAL A 1 186 ? 23.852 -35.266 -8.345 1.00 53.25 186 VAL A O 1
ATOM 1516 N N . ALA A 1 187 ? 22.428 -33.923 -9.448 1.00 46.62 187 ALA A N 1
ATOM 1517 C CA . ALA A 1 187 ? 23.053 -34.128 -10.740 1.00 46.62 187 ALA A CA 1
ATOM 1518 C C . ALA A 1 187 ? 24.384 -33.375 -10.704 1.00 46.62 187 ALA A C 1
ATOM 1520 O O . ALA A 1 187 ? 24.413 -32.142 -10.727 1.00 46.62 187 ALA A O 1
ATOM 1521 N N . GLU A 1 188 ? 25.470 -34.132 -10.577 1.00 50.56 188 GLU A N 1
ATOM 1522 C CA . GLU A 1 188 ? 26.820 -33.678 -10.869 1.00 50.56 188 GLU A CA 1
ATOM 1523 C C . GLU A 1 188 ? 26.781 -33.168 -12.309 1.00 50.56 188 GLU A C 1
ATOM 1525 O O . GLU A 1 188 ? 26.599 -33.923 -13.266 1.00 50.56 188 GLU A O 1
ATOM 1530 N N . SER A 1 189 ? 26.746 -31.844 -12.442 1.00 46.59 189 SER A N 1
ATOM 1531 C CA . SER A 1 189 ? 26.714 -31.200 -13.744 1.00 46.59 189 SER A CA 1
ATOM 1532 C C . SER A 1 189 ? 28.062 -31.485 -14.374 1.00 46.59 189 SER A C 1
ATOM 1534 O O . SER A 1 189 ? 29.079 -31.022 -13.867 1.00 46.59 189 SER A O 1
ATOM 1536 N N . ALA A 1 190 ? 28.040 -32.307 -15.422 1.00 46.50 190 ALA A N 1
ATOM 1537 C CA . ALA A 1 190 ? 29.204 -32.654 -16.205 1.00 46.50 190 ALA A CA 1
ATOM 1538 C C . ALA A 1 190 ? 29.918 -31.375 -16.645 1.00 46.50 190 ALA A C 1
ATOM 1540 O O . ALA A 1 190 ? 29.399 -30.551 -17.398 1.00 46.50 190 ALA A O 1
ATOM 1541 N N . GLU A 1 191 ? 31.115 -31.256 -16.106 1.00 45.69 191 GLU A N 1
ATOM 1542 C CA . GLU A 1 191 ? 32.248 -30.493 -16.585 1.00 45.69 191 GLU A CA 1
ATOM 1543 C C . GLU A 1 191 ? 32.317 -30.649 -18.110 1.00 45.69 191 GLU A C 1
ATOM 1545 O O . GLU A 1 191 ? 32.444 -31.753 -18.640 1.00 45.69 191 GLU A O 1
ATOM 1550 N N . THR A 1 192 ? 32.160 -29.544 -18.829 1.00 40.50 192 THR A N 1
ATOM 1551 C CA . THR A 1 192 ? 32.677 -29.435 -20.192 1.00 40.50 192 THR A CA 1
ATOM 1552 C C . THR A 1 192 ? 33.549 -28.192 -20.192 1.00 40.50 192 THR A C 1
ATOM 1554 O O . THR A 1 192 ? 33.061 -27.074 -20.339 1.00 40.50 192 THR A O 1
ATOM 1557 N N . ASP A 1 193 ? 34.825 -28.428 -19.890 1.00 43.72 193 ASP A N 1
ATOM 1558 C CA . ASP A 1 193 ? 35.939 -27.559 -20.247 1.00 43.72 193 ASP A CA 1
ATOM 1559 C C . ASP A 1 193 ? 35.948 -27.408 -21.769 1.00 43.72 193 ASP A C 1
ATOM 1561 O O . ASP A 1 193 ? 36.176 -28.380 -22.491 1.00 43.72 193 ASP A O 1
ATOM 1565 N N . GLU A 1 194 ? 35.727 -26.191 -22.252 1.00 53.25 194 GLU A N 1
ATOM 1566 C CA . GLU A 1 194 ? 36.370 -25.729 -23.477 1.00 53.25 194 GLU A CA 1
ATOM 1567 C C . GLU A 1 194 ? 37.117 -24.440 -23.121 1.00 53.25 194 GLU A C 1
ATOM 1569 O O . GLU A 1 194 ? 36.529 -23.379 -22.904 1.00 53.25 194 GLU A O 1
ATOM 1574 N N . GLU A 1 195 ? 38.432 -24.594 -22.957 1.00 48.00 195 GLU A N 1
ATOM 1575 C CA . GLU A 1 195 ? 39.404 -23.512 -22.883 1.00 48.00 195 GLU A CA 1
ATOM 1576 C C . GLU A 1 195 ? 39.509 -22.866 -24.272 1.00 48.00 195 GLU A C 1
ATOM 1578 O O . GLU A 1 195 ? 40.013 -23.488 -25.204 1.00 48.00 195 GLU A O 1
ATOM 1583 N N . ASP A 1 196 ? 39.074 -21.613 -24.405 1.00 39.09 196 ASP A N 1
ATOM 1584 C CA . ASP A 1 196 ? 39.542 -20.736 -25.478 1.00 39.09 196 ASP A CA 1
ATOM 1585 C C . ASP A 1 196 ? 40.480 -19.694 -24.856 1.00 39.09 196 ASP A C 1
ATOM 1587 O O . ASP A 1 196 ? 40.058 -18.722 -24.220 1.00 39.09 196 ASP A O 1
ATOM 1591 N N . GLU A 1 197 ? 41.782 -19.936 -25.017 1.00 50.09 197 GLU A N 1
ATOM 1592 C CA . GLU A 1 197 ? 42.814 -18.918 -24.864 1.00 50.09 197 GLU A CA 1
ATOM 1593 C C . GLU A 1 197 ? 42.675 -17.900 -26.001 1.00 50.09 197 GLU A C 1
ATOM 1595 O O . GLU A 1 197 ? 42.804 -18.260 -27.164 1.00 50.09 197 GLU A O 1
ATOM 1600 N N . ASP A 1 198 ? 42.475 -16.626 -25.669 1.00 45.66 198 ASP A N 1
ATOM 1601 C CA . ASP A 1 198 ? 43.214 -15.546 -26.321 1.00 45.66 198 ASP A CA 1
ATOM 1602 C C . ASP A 1 198 ? 43.195 -14.285 -25.447 1.00 45.66 198 ASP A C 1
ATOM 1604 O O . ASP A 1 198 ? 42.164 -13.789 -24.986 1.00 45.66 198 ASP A O 1
ATOM 1608 N N . ALA A 1 199 ? 44.406 -13.806 -25.180 1.00 47.88 199 ALA A N 1
ATOM 1609 C CA . ALA A 1 199 ? 44.730 -12.660 -24.353 1.00 47.88 199 ALA A CA 1
ATOM 1610 C C . ALA A 1 199 ? 44.149 -11.341 -24.902 1.00 47.88 199 ALA A C 1
ATOM 1612 O O . ALA A 1 199 ? 43.978 -11.189 -26.106 1.00 47.88 199 ALA A O 1
ATOM 1613 N N . GLU A 1 200 ? 43.906 -10.373 -24.006 1.00 44.00 200 GLU A N 1
ATOM 1614 C CA . GLU A 1 200 ? 44.542 -9.035 -23.982 1.00 44.00 200 GLU A CA 1
ATOM 1615 C C . GLU A 1 200 ? 44.014 -8.226 -22.769 1.00 44.00 200 GLU A C 1
ATOM 1617 O O . GLU A 1 200 ? 42.960 -7.598 -22.783 1.00 44.00 200 GLU A O 1
ATOM 1622 N N . ASN A 1 201 ? 44.775 -8.322 -21.676 1.00 40.50 201 ASN A N 1
ATOM 1623 C CA . ASN A 1 201 ? 45.129 -7.298 -20.686 1.00 40.50 201 ASN A CA 1
ATOM 1624 C C . ASN A 1 201 ? 44.209 -6.065 -20.454 1.00 40.50 201 ASN A C 1
ATOM 1626 O O . ASN A 1 201 ? 44.276 -5.078 -21.185 1.00 40.50 201 ASN A O 1
ATOM 1630 N N . SER A 1 202 ? 43.573 -6.006 -19.275 1.00 43.72 202 SER A N 1
ATOM 1631 C CA . SER A 1 202 ? 43.630 -4.798 -18.430 1.00 43.72 202 SER A CA 1
ATOM 1632 C C . SER A 1 202 ? 43.506 -5.146 -16.941 1.00 43.72 202 SER A C 1
ATOM 1634 O O . SER A 1 202 ? 42.432 -5.461 -16.431 1.00 43.72 202 SER A O 1
ATOM 1636 N N . GLN A 1 203 ? 44.646 -5.077 -16.267 1.00 41.97 203 GLN A N 1
ATOM 1637 C CA . GLN A 1 203 ? 44.868 -5.139 -14.827 1.00 41.97 203 GLN A CA 1
ATOM 1638 C C . GLN A 1 203 ? 44.069 -4.078 -14.046 1.00 41.97 203 GLN A C 1
ATOM 1640 O O . GLN A 1 203 ? 44.207 -2.897 -14.345 1.00 41.97 203 GLN A O 1
ATOM 1645 N N . THR A 1 204 ? 43.321 -4.494 -13.016 1.00 38.25 204 THR A N 1
ATOM 1646 C CA . THR A 1 204 ? 43.494 -4.019 -11.625 1.00 38.25 204 THR A CA 1
ATOM 1647 C C . THR A 1 204 ? 42.846 -5.002 -10.647 1.00 38.25 204 THR A C 1
ATOM 1649 O O . THR A 1 204 ? 41.677 -5.359 -10.781 1.00 38.25 204 THR A O 1
ATOM 1652 N N . ASP A 1 205 ? 43.659 -5.421 -9.687 1.00 51.94 205 ASP A N 1
ATOM 1653 C CA . ASP A 1 205 ? 43.447 -6.422 -8.648 1.00 51.94 205 ASP A CA 1
ATOM 1654 C C . ASP A 1 205 ? 42.438 -5.968 -7.581 1.00 51.94 205 ASP A C 1
ATOM 1656 O O . ASP A 1 205 ? 42.668 -4.926 -6.984 1.00 51.94 205 ASP A O 1
ATOM 1660 N N . ASP A 1 206 ? 41.377 -6.740 -7.286 1.00 53.22 206 ASP A N 1
ATOM 1661 C CA . ASP A 1 206 ? 40.566 -6.543 -6.057 1.00 53.22 206 ASP A CA 1
ATOM 1662 C C . ASP A 1 206 ? 39.676 -7.741 -5.624 1.00 53.22 206 ASP A C 1
ATOM 1664 O O . ASP A 1 206 ? 38.894 -7.639 -4.676 1.00 53.22 206 ASP A O 1
ATOM 1668 N N . THR A 1 207 ? 39.769 -8.921 -6.247 1.00 57.38 207 THR A N 1
ATOM 1669 C CA . THR A 1 207 ? 38.899 -10.068 -5.886 1.00 57.38 207 THR A CA 1
ATOM 1670 C C . THR A 1 207 ? 39.449 -10.953 -4.764 1.00 57.38 207 THR A C 1
ATOM 1672 O O . THR A 1 207 ? 38.694 -11.672 -4.104 1.00 57.38 207 THR A O 1
ATOM 1675 N N . ASP A 1 208 ? 40.742 -10.845 -4.461 1.00 59.69 208 ASP A N 1
ATOM 1676 C CA . ASP A 1 208 ? 41.418 -11.730 -3.501 1.00 59.69 208 ASP A CA 1
ATOM 1677 C C . ASP A 1 208 ? 41.200 -11.310 -2.039 1.00 59.69 208 ASP A C 1
ATOM 1679 O O . ASP A 1 208 ? 41.352 -12.112 -1.109 1.00 59.69 208 ASP A O 1
ATOM 1683 N N . GLY A 1 209 ? 40.811 -10.050 -1.822 1.00 60.56 209 GLY A N 1
ATOM 1684 C CA . GLY A 1 209 ? 40.505 -9.507 -0.500 1.00 60.56 209 GLY A CA 1
ATOM 1685 C C . GLY A 1 209 ? 39.175 -10.019 0.052 1.00 60.56 209 GLY A C 1
ATOM 1686 O O . GLY A 1 209 ? 39.079 -10.364 1.231 1.00 60.56 209 GLY A O 1
ATOM 1687 N N . LEU A 1 210 ? 38.158 -10.140 -0.806 1.00 65.69 210 LEU A N 1
ATOM 1688 C CA . LEU A 1 210 ? 36.811 -10.547 -0.402 1.00 65.69 210 LEU A CA 1
ATOM 1689 C C . LEU A 1 210 ? 36.778 -12.016 0.050 1.00 65.69 210 LEU A C 1
ATOM 1691 O O . LEU A 1 210 ? 36.247 -12.325 1.117 1.00 65.69 210 LEU A O 1
ATOM 1695 N N . ALA A 1 211 ? 37.407 -12.915 -0.712 1.00 68.50 211 ALA A N 1
ATOM 1696 C CA . ALA A 1 211 ? 37.427 -14.350 -0.419 1.00 68.50 211 ALA A CA 1
ATOM 1697 C C . ALA A 1 211 ? 38.208 -14.686 0.870 1.00 68.50 211 ALA A C 1
ATOM 1699 O O . ALA A 1 211 ? 37.778 -15.524 1.673 1.00 68.50 211 ALA A O 1
ATOM 1700 N N . LYS A 1 212 ? 39.318 -13.976 1.130 1.00 69.12 212 LYS A N 1
ATOM 1701 C CA . LYS A 1 212 ? 40.067 -14.080 2.396 1.00 69.12 212 LYS A CA 1
ATOM 1702 C C . LYS A 1 212 ? 39.304 -13.481 3.576 1.00 69.12 212 LYS A C 1
ATOM 1704 O O . LYS A 1 212 ? 39.351 -14.043 4.672 1.00 69.12 212 LYS A O 1
ATOM 1709 N N . SER A 1 213 ? 38.565 -12.393 3.359 1.00 70.19 213 SER A N 1
ATOM 1710 C CA . SER A 1 213 ? 37.743 -11.764 4.398 1.00 70.19 213 SER A CA 1
ATOM 1711 C C . SER A 1 213 ? 36.585 -12.675 4.833 1.00 70.19 213 SER A C 1
ATOM 1713 O O . SER A 1 213 ? 36.381 -12.886 6.028 1.00 70.19 213 SER A O 1
ATOM 1715 N N . LEU A 1 214 ? 35.910 -13.337 3.884 1.00 65.06 214 LEU A N 1
ATOM 1716 C CA . LEU A 1 214 ? 34.833 -14.297 4.171 1.00 65.06 214 LEU A CA 1
ATOM 1717 C C . LEU A 1 214 ? 35.338 -15.562 4.887 1.00 65.06 214 LEU A C 1
ATOM 1719 O O . LEU A 1 214 ? 34.712 -16.024 5.842 1.00 65.06 214 LEU A O 1
ATOM 1723 N N . SER A 1 215 ? 36.507 -16.080 4.499 1.00 70.75 215 SER A N 1
ATOM 1724 C CA . SER A 1 215 ? 37.117 -17.257 5.144 1.00 70.75 215 SER A CA 1
ATOM 1725 C C . SER A 1 215 ? 37.585 -16.971 6.578 1.00 70.75 215 SER A C 1
ATOM 1727 O O . SER A 1 215 ? 37.485 -17.825 7.464 1.00 70.75 215 SER A O 1
ATOM 1729 N N . THR A 1 216 ? 38.045 -15.743 6.831 1.00 73.38 216 THR A N 1
ATOM 1730 C CA . THR A 1 216 ? 38.431 -15.288 8.174 1.00 73.38 216 THR A CA 1
ATOM 1731 C C . THR A 1 216 ? 37.197 -15.107 9.060 1.00 73.38 216 THR A C 1
ATOM 1733 O O . THR A 1 216 ? 37.208 -15.527 10.214 1.00 73.38 216 THR A O 1
ATOM 1736 N N . PHE A 1 217 ? 36.101 -14.574 8.509 1.00 69.00 217 PHE A N 1
ATOM 1737 C CA . PHE A 1 217 ? 34.849 -14.356 9.238 1.00 69.00 217 PHE A CA 1
ATOM 1738 C C . PHE A 1 217 ? 34.163 -15.667 9.662 1.00 69.00 217 PHE A C 1
ATOM 1740 O O . PHE A 1 217 ? 33.631 -15.759 10.765 1.00 69.00 217 PHE A O 1
ATOM 1747 N N . LEU A 1 218 ? 34.235 -16.710 8.828 1.00 64.25 218 LEU A N 1
ATOM 1748 C CA . LEU A 1 218 ? 33.670 -18.037 9.121 1.00 64.25 218 LEU A CA 1
ATOM 1749 C C . LEU A 1 218 ? 34.481 -18.837 10.159 1.00 64.25 218 LEU A C 1
ATOM 1751 O O . LEU A 1 218 ? 33.953 -19.766 10.768 1.00 64.25 218 LEU A O 1
ATOM 1755 N N . SER A 1 219 ? 35.743 -18.464 10.394 1.00 67.44 219 SER A N 1
ATOM 1756 C CA . SER A 1 219 ? 36.648 -19.171 11.314 1.00 67.44 219 SER A CA 1
ATOM 1757 C C . SER A 1 219 ? 36.646 -18.607 12.745 1.00 67.44 219 SER A C 1
ATOM 1759 O O . SER A 1 219 ? 37.268 -19.186 13.640 1.00 67.44 219 SER A O 1
ATOM 1761 N N . MET A 1 220 ? 35.945 -17.497 13.005 1.00 61.44 220 MET A N 1
ATOM 1762 C CA . MET A 1 220 ? 35.903 -16.866 14.329 1.00 61.44 220 MET A CA 1
ATOM 1763 C C . MET A 1 220 ? 34.732 -17.399 15.174 1.00 61.44 220 MET A C 1
ATOM 1765 O O . MET A 1 220 ? 33.563 -17.159 14.884 1.00 61.44 220 MET A O 1
ATOM 1769 N N . LYS A 1 221 ? 35.044 -18.101 16.273 1.00 53.34 221 LYS A N 1
ATOM 1770 C CA . LYS A 1 221 ? 34.076 -18.421 17.344 1.00 53.34 221 LYS A CA 1
ATOM 1771 C C . LYS A 1 221 ? 33.620 -17.138 18.061 1.00 53.34 221 LYS A C 1
ATOM 1773 O O . LYS A 1 221 ? 34.434 -16.230 18.236 1.00 53.34 221 LYS A O 1
ATOM 1778 N N . PRO A 1 222 ? 32.368 -17.065 18.556 1.00 42.50 222 PRO A N 1
ATOM 1779 C CA . PRO A 1 222 ? 31.846 -15.858 19.181 1.00 42.50 222 PRO A CA 1
ATOM 1780 C C . PRO A 1 222 ? 32.477 -15.665 20.565 1.00 42.50 222 PRO A C 1
ATOM 1782 O O . PRO A 1 222 ? 32.102 -16.324 21.532 1.00 42.50 222 PRO A O 1
ATOM 1785 N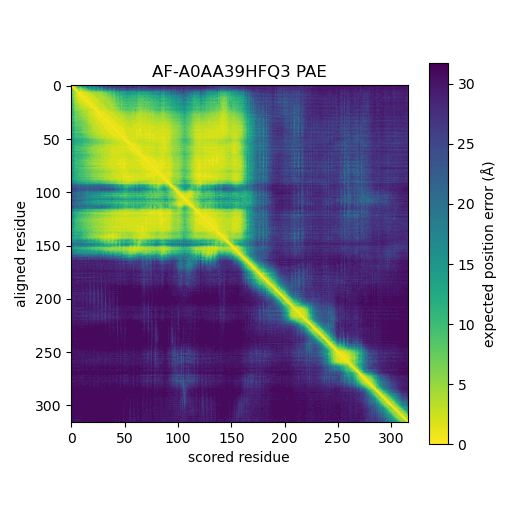 N . SER A 1 223 ? 33.434 -14.743 20.663 1.00 35.66 223 SER A N 1
ATOM 1786 C CA . SER A 1 223 ? 33.858 -14.153 21.931 1.00 35.66 223 SER A CA 1
ATOM 1787 C C . SER A 1 223 ? 33.407 -12.701 21.948 1.00 35.66 223 SER A C 1
ATOM 1789 O O . SER A 1 223 ? 33.927 -11.852 21.229 1.00 35.66 223 SER A O 1
ATOM 1791 N N . SER A 1 224 ? 32.399 -12.430 22.768 1.00 40.78 224 SER A N 1
ATOM 1792 C CA . SER A 1 224 ? 31.926 -11.096 23.108 1.00 40.78 224 SER A CA 1
ATOM 1793 C C . SER A 1 224 ? 33.051 -10.276 23.738 1.00 40.78 224 SER A C 1
ATOM 1795 O O . SER A 1 224 ? 33.472 -10.588 24.851 1.00 40.78 224 SER A O 1
ATOM 1797 N N . SER A 1 225 ? 33.521 -9.223 23.071 1.00 35.25 225 SER A N 1
ATOM 1798 C CA . SER A 1 225 ? 34.263 -8.114 23.690 1.00 35.25 225 SER A CA 1
ATOM 1799 C C . SER A 1 225 ? 34.263 -6.912 22.747 1.00 35.25 225 SER A C 1
ATOM 1801 O O . SER A 1 225 ? 35.014 -6.863 21.780 1.00 35.25 225 SER A O 1
ATOM 1803 N N . VAL A 1 226 ? 33.394 -5.946 23.031 1.00 39.91 226 VAL A N 1
ATOM 1804 C CA . VAL A 1 226 ? 33.434 -4.599 22.457 1.00 39.91 226 VAL A CA 1
ATOM 1805 C C . VAL A 1 226 ? 34.460 -3.768 23.225 1.00 39.91 226 VAL A C 1
ATOM 1807 O O . VAL A 1 226 ? 34.315 -3.621 24.432 1.00 39.91 226 VAL A O 1
ATOM 1810 N N . THR A 1 227 ? 35.450 -3.186 22.546 1.00 33.00 227 THR A N 1
ATOM 1811 C CA . THR A 1 227 ? 36.161 -1.995 23.045 1.00 33.00 227 THR A CA 1
ATOM 1812 C C . THR A 1 227 ? 36.702 -1.153 21.892 1.00 33.00 227 THR A C 1
ATOM 1814 O O . THR A 1 227 ? 37.635 -1.551 21.199 1.00 33.00 227 THR A O 1
ATOM 1817 N N . SER A 1 228 ? 36.138 0.043 21.745 1.00 35.94 228 SER A N 1
ATOM 1818 C CA . SER A 1 228 ? 36.763 1.225 21.150 1.00 35.94 228 SER A CA 1
ATOM 1819 C C . SER A 1 228 ? 37.620 1.941 22.206 1.00 35.94 228 SER A C 1
ATOM 1821 O O . SER A 1 228 ? 37.197 2.069 23.355 1.00 35.94 228 SER A O 1
ATOM 1823 N N . ALA A 1 229 ? 38.801 2.423 21.822 1.00 32.94 229 ALA A N 1
ATOM 1824 C CA . ALA A 1 229 ? 39.696 3.259 22.637 1.00 32.94 229 ALA A CA 1
ATOM 1825 C C . ALA A 1 229 ? 39.583 4.756 22.222 1.00 32.94 229 ALA A C 1
ATOM 1827 O O . ALA A 1 229 ? 38.909 5.042 21.234 1.00 32.94 229 ALA A O 1
ATOM 1828 N N . PRO A 1 230 ? 40.315 5.711 22.838 1.00 44.88 230 PRO A N 1
ATOM 1829 C CA . PRO A 1 230 ? 40.207 6.169 24.232 1.00 44.88 230 PRO A CA 1
ATOM 1830 C C . PRO A 1 230 ? 40.134 7.720 24.351 1.00 44.88 230 PRO A C 1
ATOM 1832 O O . PRO A 1 230 ? 40.566 8.434 23.450 1.00 44.88 230 PRO A O 1
ATOM 1835 N N . LEU A 1 231 ? 39.707 8.264 25.505 1.00 27.36 231 LEU A N 1
ATOM 1836 C CA . LEU A 1 231 ? 40.162 9.591 25.963 1.00 27.36 231 LEU A CA 1
ATOM 1837 C C . LEU A 1 231 ? 40.118 9.725 27.499 1.00 27.36 231 LEU A C 1
ATOM 1839 O O . LEU A 1 231 ? 39.267 9.149 28.169 1.00 27.36 231 LEU A O 1
ATOM 1843 N N . ALA A 1 232 ? 41.111 10.441 28.026 1.00 30.30 232 ALA A N 1
ATOM 1844 C CA . ALA A 1 232 ? 41.586 10.492 29.408 1.00 30.30 232 ALA A CA 1
ATOM 1845 C C . ALA A 1 232 ? 40.624 11.110 30.448 1.00 30.30 232 ALA A C 1
ATOM 1847 O O . ALA A 1 232 ? 39.842 11.999 30.119 1.00 30.30 232 ALA A O 1
ATOM 1848 N N . THR A 1 233 ? 40.782 10.754 31.737 1.00 27.77 233 THR A N 1
ATOM 1849 C CA . THR A 1 233 ? 41.408 11.583 32.813 1.00 27.77 233 THR A CA 1
ATOM 1850 C C . THR A 1 233 ? 40.992 11.089 34.221 1.00 27.77 233 THR A C 1
ATOM 1852 O O . THR A 1 233 ? 39.810 10.967 34.505 1.00 27.77 233 THR A O 1
ATOM 1855 N N . ALA A 1 234 ? 42.000 10.837 35.074 1.00 28.33 234 ALA A N 1
ATOM 1856 C CA . ALA A 1 234 ? 42.073 10.863 36.553 1.00 28.33 234 ALA A CA 1
ATOM 1857 C C . ALA A 1 234 ? 40.954 10.282 37.459 1.00 28.33 234 ALA A C 1
ATOM 1859 O O . ALA A 1 234 ? 39.821 10.747 37.455 1.00 28.33 234 ALA A O 1
ATOM 1860 N N . GLY A 1 235 ? 41.353 9.422 38.416 1.00 28.47 235 GLY A N 1
ATOM 1861 C CA . GLY A 1 235 ? 40.631 9.280 39.692 1.00 28.47 235 GLY A CA 1
ATOM 1862 C C . GLY A 1 235 ? 40.700 7.914 40.387 1.00 28.47 235 GLY A C 1
ATOM 1863 O O . GLY A 1 235 ? 39.811 7.098 40.210 1.00 28.47 235 GLY A O 1
ATOM 1864 N N . SER A 1 236 ? 41.746 7.719 41.195 1.00 31.16 236 SER A N 1
ATOM 1865 C CA . SER A 1 236 ? 41.921 6.830 42.365 1.00 31.16 236 SER A CA 1
ATOM 1866 C C . SER A 1 236 ? 41.111 5.527 42.529 1.00 31.16 236 SER A C 1
ATOM 1868 O O . SER A 1 236 ? 39.909 5.505 42.778 1.00 31.16 236 SER A O 1
ATOM 1870 N N . SER A 1 237 ? 41.892 4.451 42.599 1.00 29.27 237 SER A N 1
ATOM 1871 C CA . SER A 1 237 ? 41.626 3.077 43.016 1.00 29.27 237 SER A CA 1
ATOM 1872 C C . SER A 1 237 ? 40.918 2.905 44.371 1.00 29.27 237 SER A C 1
ATOM 1874 O O . SER A 1 237 ? 41.320 3.513 45.363 1.00 29.27 237 SER A O 1
ATOM 1876 N N . GLN A 1 238 ? 39.995 1.938 44.447 1.00 38.53 238 GLN A N 1
ATOM 1877 C CA . GLN A 1 238 ? 39.959 0.982 45.557 1.00 38.53 238 GLN A CA 1
ATOM 1878 C C . GLN A 1 238 ? 39.756 -0.446 45.044 1.00 38.53 238 GLN A C 1
ATOM 1880 O O . GLN A 1 238 ? 38.915 -0.752 44.204 1.00 38.53 238 GLN A O 1
ATOM 1885 N N . GLU A 1 239 ? 40.627 -1.288 45.569 1.00 34.50 239 GLU A N 1
ATOM 1886 C CA . GLU A 1 239 ? 40.916 -2.671 45.256 1.00 34.50 239 GLU A CA 1
ATOM 1887 C C . GLU A 1 239 ? 39.874 -3.599 45.898 1.00 34.50 239 GLU A C 1
ATOM 1889 O O . GLU A 1 239 ? 39.626 -3.534 47.100 1.00 34.50 239 GLU A O 1
ATOM 1894 N N . SER A 1 240 ? 39.277 -4.503 45.119 1.00 34.47 240 SER A N 1
ATOM 1895 C CA . SER A 1 240 ? 38.762 -5.756 45.676 1.00 34.47 240 SER A CA 1
ATOM 1896 C C . SER A 1 240 ? 38.987 -6.890 44.677 1.00 34.47 240 SER A C 1
ATOM 1898 O O . SER A 1 240 ? 38.373 -6.980 43.616 1.00 34.47 240 SER A O 1
ATOM 1900 N N . SER A 1 241 ? 39.965 -7.725 45.010 1.00 35.28 241 SER A N 1
ATOM 1901 C CA . SER A 1 241 ? 40.447 -8.842 44.208 1.00 35.28 241 SER A CA 1
ATOM 1902 C C . SER A 1 241 ? 39.351 -9.880 43.955 1.00 35.28 241 SER A C 1
ATOM 1904 O O . SER A 1 241 ? 38.846 -10.521 44.882 1.00 35.28 241 SER A O 1
ATOM 1906 N N . LEU A 1 242 ? 39.016 -10.096 42.681 1.00 38.53 242 LEU A N 1
ATOM 1907 C CA . LEU A 1 242 ? 38.185 -11.214 42.241 1.00 38.53 242 LEU A CA 1
ATOM 1908 C C . LEU A 1 242 ? 38.970 -12.523 42.404 1.00 38.53 242 LEU A C 1
ATOM 1910 O O . LEU A 1 242 ? 40.022 -12.729 41.802 1.00 38.53 242 LEU A O 1
ATOM 1914 N N . LYS A 1 243 ? 38.453 -13.408 43.262 1.00 43.31 243 LYS A N 1
ATOM 1915 C CA . LYS A 1 243 ? 39.003 -14.747 43.511 1.00 43.31 243 LYS A CA 1
ATOM 1916 C C . LYS A 1 243 ? 38.785 -15.665 42.297 1.00 43.31 243 LYS A C 1
ATOM 1918 O O . LYS A 1 243 ? 37.750 -15.554 41.640 1.00 43.31 243 LYS A O 1
ATOM 1923 N N . PRO A 1 244 ? 39.693 -16.626 42.046 1.00 39.25 244 PRO A N 1
ATOM 1924 C CA . PRO A 1 244 ? 39.564 -17.564 40.939 1.00 39.25 244 PRO A CA 1
ATOM 1925 C C . PRO A 1 244 ? 38.352 -18.481 41.139 1.00 39.25 244 PRO A C 1
ATOM 1927 O O . PRO A 1 244 ? 38.102 -18.987 42.239 1.00 39.25 244 PRO A O 1
ATOM 1930 N N . VAL A 1 245 ? 37.603 -18.693 40.056 1.00 52.75 245 VAL A N 1
ATOM 1931 C CA . VAL A 1 245 ? 36.434 -19.576 39.995 1.00 52.75 245 VAL A CA 1
ATOM 1932 C C . VAL A 1 245 ? 36.886 -21.010 40.274 1.00 52.75 245 VAL A C 1
ATOM 1934 O O . VAL A 1 245 ? 37.457 -21.679 39.416 1.00 52.75 245 VAL A O 1
ATOM 1937 N N . LYS A 1 246 ? 36.646 -21.491 41.498 1.00 57.72 246 LYS A N 1
ATOM 1938 C CA . LYS A 1 246 ? 36.805 -22.909 41.831 1.00 57.72 246 LYS A CA 1
ATOM 1939 C C . LYS A 1 246 ? 35.676 -23.687 41.164 1.00 57.72 246 LYS A C 1
ATOM 1941 O O . LYS A 1 246 ? 34.508 -23.358 41.369 1.00 57.72 246 LYS A O 1
ATOM 1946 N N . GLN A 1 247 ? 36.020 -24.723 40.403 1.00 56.03 247 GLN A N 1
ATOM 1947 C CA . GLN A 1 247 ? 35.051 -25.710 39.937 1.00 56.03 247 GLN A CA 1
ATOM 1948 C C . GLN A 1 247 ? 34.441 -26.399 41.164 1.00 56.03 247 GLN A C 1
ATOM 1950 O O . GLN A 1 247 ? 35.112 -27.146 41.874 1.00 56.03 247 GLN A O 1
ATOM 1955 N N . VAL A 1 248 ? 33.187 -26.068 41.467 1.00 66.94 248 VAL A N 1
ATOM 1956 C CA . VAL A 1 248 ? 32.437 -26.668 42.573 1.00 66.94 248 VAL A CA 1
ATOM 1957 C C . VAL A 1 248 ? 31.804 -27.953 42.059 1.00 66.94 248 VAL A C 1
ATOM 1959 O O . VAL A 1 248 ? 31.188 -27.955 40.992 1.00 66.94 248 VAL A O 1
ATOM 1962 N N . LYS A 1 249 ? 31.958 -29.046 42.810 1.00 78.31 249 LYS A N 1
ATOM 1963 C CA . LYS A 1 249 ? 31.336 -30.329 42.480 1.00 78.31 249 LYS A CA 1
ATOM 1964 C C . LYS A 1 249 ? 29.809 -30.159 42.375 1.00 78.31 249 LYS A C 1
ATOM 1966 O O . LYS A 1 249 ? 29.222 -29.406 43.156 1.00 78.31 249 LYS A O 1
ATOM 1971 N N . PRO A 1 250 ? 29.143 -30.848 41.436 1.00 73.50 250 PRO A N 1
ATOM 1972 C CA . PRO A 1 250 ? 27.715 -30.657 41.159 1.00 73.50 250 PRO A CA 1
ATOM 1973 C C . PRO A 1 250 ? 26.821 -30.921 42.384 1.00 73.50 250 PRO A C 1
ATOM 1975 O O . PRO A 1 250 ? 25.772 -30.297 42.533 1.00 73.50 250 PRO A O 1
ATOM 1978 N N . GLU A 1 251 ? 27.263 -31.783 43.300 1.00 76.19 251 GLU A N 1
ATOM 1979 C CA . GLU A 1 251 ? 26.593 -32.083 44.570 1.00 76.19 251 GLU A CA 1
ATOM 1980 C C . GLU A 1 251 ? 26.514 -30.877 45.521 1.00 76.19 251 GLU A C 1
ATOM 1982 O O . GLU A 1 251 ? 25.454 -30.604 46.086 1.00 76.19 251 GLU A O 1
ATOM 1987 N N . ASP A 1 252 ? 27.582 -30.087 45.614 1.00 77.38 252 ASP A N 1
ATOM 1988 C CA . ASP A 1 252 ? 27.638 -28.891 46.458 1.00 77.38 252 ASP A CA 1
ATOM 1989 C C . ASP A 1 252 ? 26.835 -27.733 45.850 1.00 77.38 252 ASP A C 1
ATOM 1991 O O . ASP A 1 252 ? 26.203 -26.946 46.563 1.00 77.38 252 ASP A O 1
ATOM 1995 N N . ALA A 1 253 ? 26.794 -27.646 44.516 1.00 75.62 253 ALA A N 1
ATOM 1996 C CA . ALA A 1 253 ? 25.922 -26.709 43.810 1.00 75.62 253 ALA A CA 1
ATOM 1997 C C . ALA A 1 253 ? 24.436 -27.046 44.040 1.00 75.62 253 ALA A C 1
ATOM 1999 O O . ALA A 1 253 ? 23.625 -26.156 44.320 1.00 75.62 253 ALA A O 1
ATOM 2000 N N . LEU A 1 254 ? 24.089 -28.338 44.006 1.00 73.38 254 LEU A N 1
ATOM 2001 C CA . LEU A 1 254 ? 22.750 -28.835 44.326 1.00 73.38 254 LEU A CA 1
ATOM 2002 C C . LEU A 1 254 ? 22.386 -28.611 45.800 1.00 73.38 254 LEU A C 1
ATOM 2004 O O . LEU A 1 254 ? 21.252 -28.228 46.089 1.00 73.38 254 LEU A O 1
ATOM 2008 N N . ALA A 1 255 ? 23.327 -28.782 46.732 1.00 78.25 255 ALA A N 1
ATOM 2009 C CA . ALA A 1 255 ? 23.116 -28.489 48.150 1.00 78.25 255 ALA A CA 1
ATOM 2010 C C . ALA A 1 255 ? 22.838 -26.994 48.392 1.00 78.25 255 ALA A C 1
ATOM 2012 O O . ALA A 1 255 ? 21.914 -26.643 49.128 1.00 78.25 255 ALA A O 1
ATOM 2013 N N . ARG A 1 256 ? 23.551 -26.100 47.694 1.00 78.12 256 ARG A N 1
ATOM 2014 C CA . ARG A 1 256 ? 23.288 -24.651 47.722 1.00 78.12 256 ARG A CA 1
ATOM 2015 C C . ARG A 1 256 ? 21.914 -24.280 47.170 1.00 78.12 256 ARG A C 1
ATOM 2017 O O . ARG A 1 256 ? 21.217 -23.467 47.776 1.00 78.12 256 ARG A O 1
ATOM 2024 N N . LEU A 1 257 ? 21.501 -24.881 46.053 1.00 70.75 257 LEU A N 1
ATOM 2025 C CA . LEU A 1 257 ? 20.166 -24.669 45.480 1.00 70.75 257 LEU A CA 1
ATOM 2026 C C . LEU A 1 257 ? 19.062 -25.169 46.421 1.00 70.75 257 LEU A C 1
ATOM 2028 O O . LEU A 1 257 ? 18.075 -24.465 46.633 1.00 70.75 257 LEU A O 1
ATOM 2032 N N . ARG A 1 258 ? 19.253 -26.335 47.049 1.00 78.56 258 ARG A N 1
ATOM 2033 C CA . ARG A 1 258 ? 18.322 -26.882 48.049 1.00 78.56 258 ARG A CA 1
ATOM 2034 C C . ARG A 1 258 ? 18.258 -26.031 49.315 1.00 78.56 258 ARG A C 1
ATOM 2036 O O . ARG A 1 258 ? 17.180 -25.865 49.861 1.00 78.56 258 ARG A O 1
ATOM 2043 N N . SER A 1 259 ? 19.360 -25.438 49.760 1.00 71.62 259 SER A N 1
ATOM 2044 C CA . SER A 1 259 ? 19.343 -24.539 50.920 1.00 71.62 259 SER A CA 1
ATOM 2045 C C . SER A 1 259 ? 18.652 -23.201 50.608 1.00 71.62 259 SER A C 1
ATOM 2047 O O . SER A 1 259 ? 17.923 -22.668 51.440 1.00 71.62 259 SER A O 1
ATOM 2049 N N . LYS A 1 260 ? 18.801 -22.689 49.377 1.00 71.81 260 LYS A N 1
ATOM 2050 C CA . LYS A 1 260 ? 18.219 -21.403 48.955 1.00 71.81 260 LYS A CA 1
ATOM 2051 C C . LYS A 1 260 ? 16.739 -21.484 48.555 1.00 71.81 260 LYS A C 1
ATOM 2053 O O . LYS A 1 260 ? 16.006 -20.523 48.764 1.00 71.81 260 LYS A O 1
ATOM 2058 N N . TYR A 1 261 ? 16.302 -22.605 47.981 1.00 68.06 261 TYR A N 1
ATOM 2059 C CA . TYR A 1 261 ? 14.950 -22.770 47.418 1.00 68.06 261 TYR A CA 1
ATOM 2060 C C . TYR A 1 261 ? 14.199 -24.002 47.944 1.00 68.06 261 TYR A C 1
ATOM 2062 O O . TYR A 1 261 ? 13.056 -24.248 47.556 1.00 68.06 261 TYR A O 1
ATOM 2070 N N . GLY A 1 262 ? 14.826 -24.801 48.808 1.00 63.50 262 GLY A N 1
ATOM 2071 C CA . GLY A 1 262 ? 14.210 -25.972 49.421 1.00 63.50 262 GLY A CA 1
ATOM 2072 C C . GLY A 1 262 ? 13.246 -25.621 50.548 1.00 63.50 262 GLY A C 1
ATOM 2073 O O . GLY A 1 262 ? 12.952 -24.462 50.839 1.00 63.50 262 GLY A O 1
ATOM 2074 N N . ARG A 1 263 ? 12.714 -26.673 51.173 1.00 61.34 263 ARG A N 1
ATOM 2075 C CA . ARG A 1 263 ? 11.595 -26.613 52.123 1.00 61.34 263 ARG A CA 1
ATOM 2076 C C . ARG A 1 263 ? 11.862 -25.703 53.328 1.00 61.34 263 ARG A C 1
ATOM 2078 O O . ARG A 1 263 ? 10.924 -25.053 53.781 1.00 61.34 263 ARG A O 1
ATOM 2085 N N . ASP A 1 264 ? 13.120 -25.597 53.746 1.00 56.84 264 ASP A N 1
ATOM 2086 C CA . ASP A 1 264 ? 13.544 -24.862 54.944 1.00 56.84 264 ASP A CA 1
ATOM 2087 C C . ASP A 1 264 ? 13.873 -23.383 54.657 1.00 56.84 264 ASP A C 1
ATOM 2089 O O . ASP A 1 264 ? 13.824 -22.546 55.554 1.00 56.84 264 ASP A O 1
ATOM 2093 N N . GLY A 1 265 ? 14.102 -23.015 53.387 1.00 54.88 265 GLY A N 1
ATOM 2094 C CA . GLY A 1 265 ? 14.297 -21.623 52.944 1.00 54.88 265 GLY A CA 1
ATOM 2095 C C . GLY A 1 265 ? 12.994 -20.816 52.819 1.00 54.88 265 GLY A C 1
ATOM 2096 O O . GLY A 1 265 ? 13.001 -19.655 52.407 1.00 54.88 265 GLY A O 1
ATOM 2097 N N . LYS A 1 266 ? 11.849 -21.418 53.167 1.00 56.12 266 LYS A N 1
ATOM 2098 C CA . LYS A 1 266 ? 10.496 -20.875 52.948 1.00 56.12 266 LYS A CA 1
ATOM 2099 C C . LYS A 1 266 ? 10.033 -19.832 53.967 1.00 56.12 266 LYS A C 1
ATOM 2101 O O . LYS A 1 266 ? 8.853 -19.496 53.970 1.00 56.12 266 LYS A O 1
ATOM 2106 N N . GLN A 1 267 ? 10.906 -19.282 54.809 1.00 57.59 267 GLN A N 1
ATOM 2107 C CA . GLN A 1 267 ? 10.464 -18.276 55.784 1.00 57.59 267 GLN A CA 1
ATOM 2108 C C . GLN A 1 267 ? 10.139 -16.907 55.156 1.00 57.59 267 GLN A C 1
ATOM 2110 O O . GLN A 1 267 ? 9.378 -16.149 55.746 1.00 57.59 267 GLN A O 1
ATOM 2115 N N . ASN A 1 268 ? 10.615 -16.614 53.934 1.00 55.47 268 ASN A N 1
ATOM 2116 C CA . ASN A 1 268 ? 10.460 -15.283 53.317 1.00 55.47 268 ASN A CA 1
ATOM 2117 C C . ASN A 1 268 ? 9.719 -15.242 51.965 1.00 55.47 268 ASN A C 1
ATOM 2119 O O . ASN A 1 268 ? 9.626 -14.178 51.353 1.00 55.47 268 ASN A O 1
ATOM 2123 N N . LEU A 1 269 ? 9.143 -16.352 51.488 1.00 57.78 269 LEU A N 1
ATOM 2124 C CA . LEU A 1 269 ? 8.278 -16.328 50.301 1.00 57.78 269 LEU A CA 1
ATOM 2125 C C . LEU A 1 269 ? 6.825 -16.147 50.742 1.00 57.78 269 LEU A C 1
ATOM 2127 O O . LEU A 1 269 ? 6.211 -17.046 51.316 1.00 57.78 269 LEU A O 1
ATOM 2131 N N . ARG A 1 270 ? 6.277 -14.952 50.492 1.00 60.06 270 ARG A N 1
ATOM 2132 C CA . ARG A 1 270 ? 4.868 -14.637 50.739 1.00 60.06 270 ARG A CA 1
ATOM 2133 C C . ARG A 1 270 ? 3.978 -15.666 50.037 1.00 60.06 270 ARG A C 1
ATOM 2135 O O . ARG A 1 270 ? 4.034 -15.766 48.822 1.00 60.06 270 ARG A O 1
ATOM 2142 N N . ARG A 1 271 ? 3.210 -16.385 50.867 1.00 61.59 271 ARG A N 1
ATOM 2143 C CA . ARG A 1 271 ? 2.091 -17.321 50.631 1.00 61.59 271 ARG A CA 1
ATOM 2144 C C . ARG A 1 271 ? 2.126 -18.105 49.303 1.00 61.59 271 ARG A C 1
ATOM 2146 O O . ARG A 1 271 ? 2.024 -17.498 48.241 1.00 61.59 271 ARG A O 1
ATOM 2153 N N . PRO A 1 272 ? 2.177 -19.453 49.343 1.00 57.53 272 PRO A N 1
ATOM 2154 C CA . PRO A 1 272 ? 2.093 -20.250 48.125 1.00 57.53 272 PRO A CA 1
ATOM 2155 C C . PRO A 1 272 ? 0.786 -19.956 47.364 1.00 57.53 272 PRO A C 1
ATOM 2157 O O . PRO A 1 272 ? -0.206 -19.568 47.991 1.00 57.53 272 PRO A O 1
ATOM 2160 N N . PRO A 1 273 ? 0.770 -20.152 46.032 1.00 59.50 273 PRO A N 1
ATOM 2161 C CA . PRO A 1 273 ? -0.445 -20.041 45.236 1.00 59.50 273 PRO A CA 1
ATOM 2162 C C . PRO A 1 273 ? -1.546 -20.909 45.844 1.00 59.50 273 PRO A C 1
ATOM 2164 O O . PRO A 1 273 ? -1.318 -22.081 46.150 1.00 59.50 273 PRO A O 1
ATOM 2167 N N . ILE A 1 274 ? -2.728 -20.327 46.041 1.00 69.19 274 ILE A N 1
ATOM 2168 C CA . ILE A 1 274 ? -3.889 -21.060 46.541 1.00 69.19 274 ILE A CA 1
ATOM 2169 C C . ILE A 1 274 ? -4.353 -21.976 45.409 1.00 69.19 274 ILE A C 1
ATOM 2171 O O . ILE A 1 274 ? -4.900 -21.511 44.410 1.00 69.19 274 ILE A O 1
ATOM 2175 N N . ILE A 1 275 ? -4.101 -23.274 45.558 1.00 65.88 275 ILE A N 1
ATOM 2176 C CA . ILE A 1 275 ? -4.678 -24.304 44.698 1.00 65.88 275 ILE A CA 1
ATOM 2177 C C . ILE A 1 275 ? -6.130 -24.453 45.151 1.00 65.88 275 ILE A C 1
ATOM 2179 O O . ILE A 1 275 ? -6.396 -24.943 46.245 1.00 65.88 275 ILE A O 1
ATOM 2183 N N . ILE A 1 276 ? -7.061 -23.931 44.353 1.00 72.12 276 ILE A N 1
ATOM 2184 C CA . ILE A 1 276 ? -8.494 -24.148 44.552 1.00 72.12 276 ILE A CA 1
ATOM 2185 C C . ILE A 1 276 ? -8.846 -25.394 43.751 1.00 72.12 276 ILE A C 1
ATOM 2187 O O . ILE A 1 276 ? -8.832 -25.357 42.519 1.00 72.12 276 ILE A O 1
ATOM 2191 N N . ASP A 1 277 ? -9.145 -26.486 44.448 1.00 75.88 277 ASP A N 1
ATOM 2192 C CA . ASP A 1 277 ? -9.637 -27.698 43.806 1.00 75.88 277 ASP A CA 1
ATOM 2193 C C . ASP A 1 277 ? -10.951 -27.399 43.079 1.00 75.88 277 ASP A C 1
ATOM 2195 O O . ASP A 1 277 ? -11.843 -26.712 43.592 1.00 75.88 277 ASP A O 1
ATOM 2199 N N . ALA A 1 278 ? -11.058 -27.881 41.841 1.00 67.56 278 ALA A N 1
ATOM 2200 C CA . ALA A 1 278 ? -12.268 -27.716 41.055 1.00 67.56 278 ALA A CA 1
ATOM 2201 C C . ALA A 1 278 ? -13.439 -28.375 41.794 1.00 67.56 278 ALA A C 1
ATOM 2203 O O . ALA A 1 278 ? -13.359 -29.546 42.167 1.00 67.56 278 ALA A O 1
ATOM 2204 N N . LYS A 1 279 ? -14.539 -27.631 41.986 1.00 78.81 279 LYS A N 1
ATOM 2205 C CA . LYS A 1 279 ? -15.777 -28.210 42.519 1.00 78.81 279 LYS A CA 1
ATOM 2206 C C . LYS A 1 279 ? -16.165 -29.415 41.650 1.00 78.81 279 LYS A C 1
ATOM 2208 O O . LYS A 1 279 ? -16.213 -29.254 40.425 1.00 78.81 279 LYS A O 1
ATOM 2213 N N . PRO A 1 280 ? -16.421 -30.593 42.247 1.00 71.12 280 PRO A N 1
ATOM 2214 C CA . PRO A 1 280 ? -16.838 -31.759 41.490 1.00 71.12 280 PRO A CA 1
ATOM 2215 C C . PRO A 1 280 ? -18.104 -31.425 40.703 1.00 71.12 280 PRO A C 1
ATOM 2217 O O . PRO A 1 280 ? -19.039 -30.810 41.216 1.00 71.12 280 PRO A O 1
ATOM 2220 N N . ILE A 1 281 ? -18.091 -31.782 39.423 1.00 63.69 281 ILE A N 1
ATOM 2221 C CA . ILE A 1 281 ? -19.245 -31.636 38.548 1.00 63.69 281 ILE A CA 1
ATOM 2222 C C . ILE A 1 281 ? -20.210 -32.754 38.941 1.00 63.69 281 ILE A C 1
ATOM 2224 O O . ILE A 1 281 ? -19.967 -33.917 38.621 1.00 63.69 281 ILE A O 1
ATOM 2228 N N . GLU A 1 282 ? -21.288 -32.411 39.644 1.00 61.03 282 GLU A N 1
ATOM 2229 C CA . GLU A 1 282 ? -22.431 -33.307 39.812 1.00 61.03 282 GLU A CA 1
ATOM 2230 C C . GLU A 1 282 ? -23.094 -33.479 38.444 1.00 61.03 282 GLU A C 1
ATOM 2232 O O . GLU A 1 282 ? -23.857 -32.637 37.968 1.00 61.03 282 GLU A O 1
ATOM 2237 N N . VAL A 1 283 ? -22.724 -34.554 37.750 1.00 60.03 283 VAL A N 1
ATOM 2238 C CA . VAL A 1 283 ? -23.390 -34.956 36.514 1.00 60.03 283 VAL A CA 1
ATOM 2239 C C . VAL A 1 283 ? -24.640 -35.729 36.916 1.00 60.03 283 VAL A C 1
ATOM 2241 O O . VAL A 1 283 ? -24.627 -36.958 36.961 1.00 60.03 283 VAL A O 1
ATOM 2244 N N . ASP A 1 284 ? -25.721 -35.007 37.209 1.00 48.47 284 ASP A N 1
ATOM 2245 C CA . ASP A 1 284 ? -27.048 -35.593 37.405 1.00 48.47 284 ASP A CA 1
ATOM 2246 C C . ASP A 1 284 ? -27.568 -36.127 36.060 1.00 48.47 284 ASP A C 1
ATOM 2248 O O . ASP A 1 284 ? -28.342 -35.512 35.319 1.00 48.47 284 ASP A O 1
ATOM 2252 N N . ARG A 1 285 ? -27.087 -37.317 35.701 1.00 57.16 285 ARG A N 1
ATOM 2253 C CA . ARG A 1 285 ? -27.695 -38.162 34.681 1.00 57.16 285 ARG A CA 1
ATOM 2254 C C . ARG A 1 285 ? -28.980 -38.711 35.281 1.00 57.16 285 ARG A C 1
ATOM 2256 O O . ARG A 1 285 ? -28.935 -39.740 35.932 1.00 57.16 285 ARG A O 1
ATOM 2263 N N . HIS A 1 286 ? -30.077 -37.980 35.090 1.00 48.81 286 HIS A N 1
ATOM 2264 C CA . HIS A 1 286 ? -31.455 -38.455 34.889 1.00 48.81 286 HIS A CA 1
ATOM 2265 C C . HIS A 1 286 ? -32.463 -37.380 35.325 1.00 48.81 286 HIS A C 1
ATOM 2267 O O . HIS A 1 286 ? -33.140 -37.500 36.340 1.00 48.81 286 HIS A O 1
ATOM 2273 N N . LYS A 1 287 ? -32.663 -36.362 34.482 1.00 45.94 287 LYS A N 1
ATOM 2274 C CA . LYS A 1 287 ? -33.983 -35.735 34.347 1.00 45.94 287 LYS A CA 1
ATOM 2275 C C . LYS A 1 287 ? -34.458 -35.902 32.914 1.00 45.94 287 LYS A C 1
ATOM 2277 O O . LYS A 1 287 ? -34.051 -35.204 31.994 1.00 45.94 287 LYS A O 1
ATOM 2282 N N . LYS A 1 288 ? -35.287 -36.929 32.764 1.00 40.56 288 LYS A N 1
ATOM 2283 C CA . LYS A 1 288 ? -36.164 -37.194 31.632 1.00 40.56 288 LYS A CA 1
ATOM 2284 C C . LYS A 1 288 ? -37.057 -35.958 31.466 1.00 40.56 288 LYS A C 1
ATOM 2286 O O . LYS A 1 288 ? -37.952 -35.752 32.279 1.00 40.56 288 LYS A O 1
ATOM 2291 N N . CYS A 1 289 ? -36.777 -35.107 30.479 1.00 34.06 289 CYS A N 1
ATOM 2292 C CA . CYS A 1 289 ? -37.719 -34.070 30.066 1.00 34.06 289 CYS A CA 1
ATOM 2293 C C . CYS A 1 289 ? -38.896 -34.765 29.381 1.00 34.06 289 CYS A C 1
ATOM 2295 O O . CYS A 1 289 ? -38.809 -35.147 28.217 1.00 34.06 289 CYS A O 1
ATOM 2297 N N . SER A 1 290 ? -39.972 -34.979 30.132 1.00 37.88 290 SER A N 1
ATOM 2298 C CA . SER A 1 290 ? -41.303 -35.165 29.572 1.00 37.88 290 SER A CA 1
ATOM 2299 C C . SER A 1 290 ? -41.782 -33.819 29.030 1.00 37.88 290 SER A C 1
ATOM 2301 O O . SER A 1 290 ? -41.964 -32.872 29.791 1.00 37.88 290 SER A O 1
ATOM 2303 N N . GLU A 1 291 ? -41.851 -33.750 27.705 1.00 46.91 291 GLU A N 1
ATOM 2304 C CA . GLU A 1 291 ? -42.946 -33.193 26.904 1.00 46.91 291 GLU A CA 1
ATOM 2305 C C . GLU A 1 291 ? -43.962 -32.320 27.666 1.00 46.91 291 GLU A C 1
ATOM 2307 O O . GLU A 1 291 ? -44.738 -32.827 28.474 1.00 46.91 291 GLU A O 1
ATOM 2312 N N . VAL A 1 292 ? -43.968 -31.012 27.377 1.00 43.56 292 VAL A N 1
ATOM 2313 C CA . VAL A 1 292 ? -45.107 -30.126 27.661 1.00 43.56 292 VAL A CA 1
ATOM 2314 C C . VAL A 1 292 ? -45.2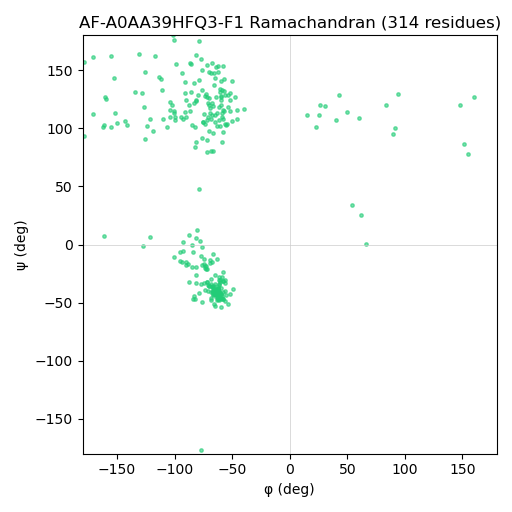77 -29.136 26.502 1.00 43.56 292 VAL A C 1
ATOM 2316 O O . VAL A 1 292 ? -44.495 -28.202 26.333 1.00 43.56 292 VAL A O 1
ATOM 2319 N N . ASP A 1 293 ? -46.281 -29.440 25.686 1.00 36.41 293 ASP A N 1
ATOM 2320 C CA . ASP A 1 293 ? -47.225 -28.570 24.978 1.00 36.41 293 ASP A CA 1
ATOM 2321 C C . ASP A 1 293 ? -46.743 -27.261 24.332 1.00 36.41 293 ASP A C 1
ATOM 2323 O O . ASP A 1 293 ? -46.592 -26.207 24.954 1.00 36.41 293 ASP A O 1
ATOM 2327 N N . ALA A 1 294 ? -46.685 -27.318 23.001 1.00 40.44 294 ALA A N 1
ATOM 2328 C CA . ALA A 1 294 ? -46.776 -26.166 22.121 1.00 40.44 294 ALA A CA 1
ATOM 2329 C C . ALA A 1 294 ? -48.162 -25.501 22.237 1.00 40.44 294 ALA A C 1
ATOM 2331 O O . ALA A 1 294 ? -49.191 -26.140 22.013 1.00 40.44 294 ALA A O 1
ATOM 2332 N N . LYS A 1 295 ? -48.188 -24.190 22.501 1.00 38.09 295 LYS A N 1
ATOM 2333 C CA . LYS A 1 295 ? -49.329 -23.327 22.167 1.00 38.09 295 LYS A CA 1
ATOM 2334 C C . LYS A 1 295 ? -48.931 -22.367 21.040 1.00 38.09 295 LYS A C 1
ATOM 2336 O O . LYS A 1 295 ? -47.857 -21.770 21.124 1.00 38.09 295 LYS A O 1
ATOM 2341 N N . PRO A 1 296 ? -49.764 -22.221 19.997 1.00 40.09 296 PRO A N 1
ATOM 2342 C CA . PRO A 1 296 ? -49.486 -21.350 18.864 1.00 40.09 296 PRO A CA 1
ATOM 2343 C C . PRO A 1 296 ? -49.789 -19.893 19.232 1.00 40.09 296 PRO A C 1
ATOM 2345 O O . PRO A 1 296 ? -50.773 -19.619 19.915 1.00 40.09 296 PRO A O 1
ATOM 2348 N N . ILE A 1 297 ? -48.961 -18.957 18.767 1.00 39.44 297 ILE A N 1
ATOM 2349 C CA . ILE A 1 297 ? -49.298 -17.529 18.778 1.00 39.44 297 ILE A CA 1
ATOM 2350 C C . ILE A 1 297 ? -49.754 -17.165 17.367 1.00 39.44 297 ILE A C 1
ATOM 2352 O O . ILE A 1 297 ? -48.994 -17.278 16.404 1.00 39.44 297 ILE A O 1
ATOM 2356 N N . GLU A 1 298 ? -51.032 -16.803 17.286 1.00 37.81 298 GLU A N 1
ATOM 2357 C CA . GLU A 1 298 ? -51.759 -16.369 16.101 1.00 37.81 298 GLU A CA 1
ATOM 2358 C C . GLU A 1 298 ? -51.197 -15.086 15.487 1.00 37.81 298 GLU A C 1
ATOM 2360 O O . GLU A 1 298 ? -50.683 -14.187 16.153 1.00 37.81 298 GLU A O 1
ATOM 2365 N N . VAL A 1 299 ? -51.348 -15.040 14.170 1.00 41.34 299 VAL A N 1
ATOM 2366 C CA . VAL A 1 299 ? -50.995 -13.958 13.263 1.00 41.34 299 VAL A CA 1
ATOM 2367 C C . VAL A 1 299 ? -52.183 -13.004 13.208 1.00 41.34 299 VAL A C 1
ATOM 2369 O O . VAL A 1 299 ? -53.253 -13.421 12.776 1.00 41.34 299 VAL A O 1
ATOM 2372 N N . ASP A 1 300 ? -52.007 -11.734 13.576 1.00 37.31 300 ASP A N 1
ATOM 2373 C CA . ASP A 1 300 ? -53.044 -10.725 13.348 1.00 37.31 300 ASP A CA 1
ATOM 2374 C C . ASP A 1 300 ? -52.710 -9.898 12.098 1.00 37.31 300 ASP A C 1
ATOM 2376 O O . ASP A 1 300 ? -51.764 -9.106 12.044 1.00 37.31 300 ASP A O 1
ATOM 2380 N N . ARG A 1 301 ? -53.480 -10.159 11.042 1.00 40.50 301 ARG A N 1
ATOM 2381 C CA . ARG A 1 301 ? -53.495 -9.456 9.760 1.00 40.50 301 ARG A CA 1
ATOM 2382 C C . ARG A 1 301 ? -54.929 -8.946 9.584 1.00 40.50 301 ARG A C 1
ATOM 2384 O O . ARG A 1 301 ? -55.785 -9.742 9.232 1.00 40.50 301 ARG A O 1
ATOM 2391 N N . HIS A 1 302 ? -55.141 -7.631 9.722 1.00 39.00 302 HIS A N 1
ATOM 2392 C CA . HIS A 1 302 ? -55.890 -6.742 8.801 1.00 39.00 302 HIS A CA 1
ATOM 2393 C C . HIS A 1 302 ? -56.627 -5.577 9.493 1.00 39.00 302 HIS A C 1
ATOM 2395 O O . HIS A 1 302 ? -57.611 -5.763 10.202 1.00 39.00 302 HIS A O 1
ATOM 2401 N N . LYS A 1 303 ? -56.261 -4.349 9.098 1.00 38.84 303 LYS A N 1
ATOM 2402 C CA . LYS A 1 303 ? -57.186 -3.254 8.726 1.00 38.84 303 LYS A CA 1
ATOM 2403 C C . LYS A 1 303 ? -56.380 -2.232 7.900 1.00 38.84 303 LYS A C 1
ATOM 2405 O O . LYS A 1 303 ? -55.415 -1.687 8.414 1.00 38.84 303 LYS A O 1
ATOM 2410 N N . LYS A 1 304 ? -56.529 -2.219 6.566 1.00 37.31 304 LYS A N 1
ATOM 2411 C CA . LYS A 1 304 ? -57.510 -1.477 5.727 1.00 37.31 304 LYS A CA 1
ATOM 2412 C C . LYS A 1 304 ? -56.917 -0.112 5.305 1.00 37.31 304 LYS A C 1
ATOM 2414 O O . LYS A 1 304 ? -56.659 0.707 6.170 1.00 37.31 304 LYS A O 1
ATOM 2419 N N . CYS A 1 305 ? -56.404 0.033 4.078 1.00 34.22 305 CYS A N 1
ATOM 2420 C CA . CYS A 1 305 ? -57.076 0.461 2.829 1.00 34.22 305 CYS A CA 1
ATOM 2421 C C . CYS A 1 305 ? -57.707 1.867 2.863 1.00 34.22 305 CYS A C 1
ATOM 2423 O O . CYS A 1 305 ? -58.762 2.037 3.471 1.00 34.22 305 CYS A O 1
ATOM 2425 N N . SER A 1 306 ? -57.077 2.789 2.122 1.00 37.12 306 SER A N 1
ATOM 2426 C CA . SER A 1 306 ? -57.635 3.903 1.319 1.00 37.12 306 SER A CA 1
ATOM 2427 C C . SER A 1 306 ? -56.439 4.468 0.502 1.00 37.12 306 SER A C 1
ATOM 2429 O O . SER A 1 306 ? -55.450 4.840 1.128 1.00 37.12 306 SER A O 1
ATOM 2431 N N . GLU A 1 307 ? -56.302 4.382 -0.835 1.00 36.69 307 GLU A N 1
ATOM 2432 C CA . GLU A 1 307 ? -57.202 4.843 -1.925 1.00 36.69 307 GLU A CA 1
ATOM 2433 C C . GLU A 1 307 ? -57.581 6.308 -1.645 1.00 36.69 307 GLU A C 1
ATOM 2435 O O . GLU A 1 307 ? -58.157 6.554 -0.595 1.00 36.69 307 GLU A O 1
ATOM 2440 N N . VAL A 1 308 ? -57.255 7.378 -2.373 1.00 38.03 308 VAL A N 1
ATOM 2441 C CA . VAL A 1 308 ? -56.949 7.785 -3.767 1.00 38.03 308 VAL A CA 1
ATOM 2442 C C . VAL A 1 308 ? -56.438 9.256 -3.622 1.00 38.03 308 VAL A C 1
ATOM 2444 O O . VAL A 1 308 ? -56.587 9.828 -2.546 1.00 38.03 308 VAL A O 1
ATOM 2447 N N . ASP A 1 309 ? -55.719 9.942 -4.512 1.00 37.31 309 ASP A N 1
ATOM 2448 C CA . ASP A 1 309 ? -56.074 10.361 -5.870 1.00 37.31 309 ASP A CA 1
ATOM 2449 C C . ASP A 1 309 ? -54.884 11.098 -6.515 1.00 37.31 309 ASP A C 1
ATOM 2451 O O . ASP A 1 309 ? -54.014 11.657 -5.841 1.00 37.31 309 ASP A O 1
ATOM 2455 N N . ALA A 1 310 ? -54.896 11.101 -7.844 1.00 42.34 310 ALA A N 1
ATOM 2456 C CA . ALA A 1 310 ? -54.021 11.848 -8.732 1.00 42.34 310 ALA A CA 1
ATOM 2457 C C . ALA A 1 310 ? -54.191 13.373 -8.611 1.00 42.34 310 ALA A C 1
ATOM 2459 O O . ALA A 1 310 ? -55.292 13.854 -8.369 1.00 42.34 310 ALA A O 1
ATOM 2460 N N . MET A 1 311 ? -53.133 14.128 -8.922 1.00 40.75 311 MET A N 1
ATOM 2461 C CA . MET A 1 311 ? -53.259 15.425 -9.594 1.00 40.75 311 MET A CA 1
ATOM 2462 C C . MET A 1 311 ? -51.964 15.735 -10.348 1.00 40.75 311 MET A C 1
ATOM 2464 O O . MET A 1 311 ? -50.941 16.100 -9.773 1.00 40.75 311 MET A O 1
ATOM 2468 N N . ASP A 1 312 ? -52.045 15.505 -11.653 1.00 43.91 312 ASP A N 1
ATOM 2469 C CA . ASP A 1 312 ? -51.198 16.102 -12.676 1.00 43.91 312 ASP A CA 1
ATOM 2470 C C . ASP A 1 312 ? -51.731 17.515 -12.998 1.00 43.91 312 ASP A C 1
ATOM 2472 O O . ASP A 1 312 ? -52.904 17.804 -12.752 1.00 43.91 312 ASP A O 1
ATOM 2476 N N . SER A 1 313 ? -50.892 18.326 -13.646 1.00 45.88 313 SER A N 1
ATOM 2477 C CA . SER A 1 313 ? -51.159 19.594 -14.365 1.00 45.88 313 SER A CA 1
ATOM 2478 C C . SER A 1 313 ? -51.245 20.962 -13.636 1.00 45.88 313 SER A C 1
ATOM 2480 O O . SER A 1 313 ? -52.144 21.259 -12.859 1.00 45.88 313 SER A O 1
ATOM 2482 N N . GLU A 1 314 ? -50.320 21.822 -14.096 1.00 45.56 314 GLU A N 1
ATOM 2483 C CA . GLU A 1 314 ? -50.452 23.242 -14.481 1.00 45.56 314 GLU A CA 1
ATOM 2484 C C . GLU A 1 314 ? -50.166 24.410 -13.507 1.00 45.56 314 GLU A C 1
ATOM 2486 O O . GLU A 1 314 ? -50.782 24.585 -12.463 1.00 45.56 314 GLU A O 1
ATOM 2491 N N . SER A 1 315 ? -49.336 25.320 -14.050 1.00 51.28 315 SER A N 1
ATOM 2492 C CA . SER A 1 315 ? -49.231 26.774 -13.813 1.00 51.28 315 SER A CA 1
ATOM 2493 C C . SER A 1 315 ? -48.294 27.291 -12.712 1.00 51.28 315 SER A C 1
ATOM 2495 O O . SER A 1 315 ? -48.707 27.468 -11.569 1.00 51.28 315 SER A O 1
ATOM 2497 N N . ALA A 1 316 ? -47.062 27.651 -13.103 1.00 49.03 316 ALA A N 1
ATOM 2498 C CA . ALA A 1 316 ? -46.506 29.023 -13.086 1.00 49.03 316 ALA A CA 1
ATOM 2499 C C . ALA A 1 316 ? -44.995 29.009 -13.373 1.00 49.03 316 ALA A C 1
ATOM 2501 O O . ALA A 1 316 ? -44.272 28.239 -12.703 1.00 49.03 316 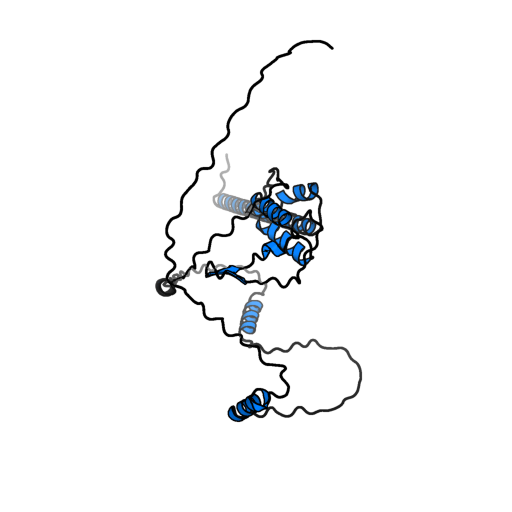ALA A O 1
#

pLDDT: mean 70.58, std 22.08, range [27.36, 97.31]

Sequence (316 aa):
MSKTLTDKQRKMVAAAESIAKDSSRMEEIIRQKKLEQQRRKDVFHAIEKLINPVDNEELRTQLPLIDSNSWLEVVEERYISKLCGFPTCSGSVDKNAKTQMYRIDRKSKKVYVACTDRQKYCSEICFERSIGIRAQLADQPFWLTGSRHEKQYDLSLQKKEKPVLVVEDIFVDETPLITKFGELTVAESAETDEEDEDAENSQTDDTDGLAKSLSTFLSMKPSSSVTSAPLATAGSSQESSLKPVKQVKPEDALARLRSKYGRDGKQNLRRPPIIIDAKPIEVDRHKKCSEVDAKPIEVDRHKKCSEVDAMDSESA